Protein AF-A0A074XAC9-F1 (afdb_monomer)

Nearest PDB structures (foldseek):
  6ife-assembly1_B  TM=8.438E-01  e=1.999E-04  Bacillus pumilus
  2exh-assembly1_A  TM=8.357E-01  e=3.675E-04  Geobacillus stearothermophilus
  2exi-assembly1_A  TM=8.271E-01  e=8.914E-04  Geobacillus stearothermophilus
  5zqs-assembly1_A  TM=8.423E-01  e=1.831E-03  Bacillus pumilus
  1yif-assembly1_D  TM=8.376E-01  e=1.831E-03  Bacillus subtilis

pLDDT: mean 72.45, std 22.9, range [25.11, 94.94]

Structure (mmCIF, N/CA/C/O backbone):
data_AF-A0A074XAC9-F1
#
_entry.id   AF-A0A074XAC9-F1
#
loop_
_atom_site.group_PDB
_atom_site.id
_atom_site.type_symbol
_atom_site.label_atom_id
_atom_site.label_alt_id
_atom_site.label_comp_id
_atom_site.label_asym_id
_atom_site.label_entity_id
_atom_site.label_seq_id
_atom_site.pdbx_PDB_ins_code
_atom_site.Cartn_x
_atom_site.Cartn_y
_atom_site.Cartn_z
_atom_site.occupancy
_atom_site.B_iso_or_equiv
_atom_site.auth_seq_id
_atom_site.auth_comp_id
_atom_site.auth_asym_id
_atom_site.auth_atom_id
_atom_site.pdbx_PDB_model_num
ATOM 1 N N . MET A 1 1 ? 33.118 19.438 -10.343 1.00 30.42 1 MET A N 1
ATOM 2 C CA . MET A 1 1 ? 32.201 19.903 -9.282 1.00 30.42 1 MET A CA 1
ATOM 3 C C . MET A 1 1 ? 31.679 18.660 -8.583 1.00 30.42 1 MET A C 1
ATOM 5 O O . MET A 1 1 ? 30.862 17.954 -9.152 1.00 30.42 1 MET A O 1
ATOM 9 N N . ALA A 1 2 ? 32.279 18.299 -7.449 1.00 26.03 2 ALA A N 1
ATOM 10 C CA . ALA A 1 2 ? 31.908 17.102 -6.701 1.00 26.03 2 ALA A CA 1
ATOM 11 C C . ALA A 1 2 ? 30.718 17.444 -5.799 1.00 26.03 2 ALA A C 1
ATOM 13 O O . ALA A 1 2 ? 30.849 18.276 -4.903 1.00 26.03 2 ALA A O 1
ATOM 14 N N . LEU A 1 3 ? 29.560 16.840 -6.058 1.00 27.08 3 LEU A N 1
ATOM 15 C CA . LEU A 1 3 ? 28.428 16.912 -5.144 1.00 27.08 3 LEU A CA 1
ATOM 16 C C . LEU A 1 3 ? 28.642 15.874 -4.043 1.00 27.08 3 LEU A C 1
ATOM 18 O O . LEU A 1 3 ? 28.399 14.683 -4.212 1.00 27.08 3 LEU A O 1
ATOM 22 N N . SER A 1 4 ? 29.153 16.364 -2.918 1.00 34.38 4 SER A N 1
ATOM 23 C CA . SER A 1 4 ? 28.976 15.739 -1.616 1.00 34.38 4 SER A CA 1
ATOM 24 C C . SER A 1 4 ? 27.532 15.971 -1.180 1.00 34.38 4 SER A C 1
ATOM 26 O O . SER A 1 4 ? 27.169 17.100 -0.861 1.00 34.38 4 SER A O 1
ATOM 28 N N . THR A 1 5 ? 26.716 14.921 -1.153 1.00 29.55 5 THR A N 1
ATOM 29 C CA . THR A 1 5 ? 25.469 14.900 -0.379 1.00 29.55 5 THR A CA 1
ATOM 30 C C . THR A 1 5 ? 25.264 13.502 0.182 1.00 29.55 5 THR A C 1
ATOM 32 O O . THR A 1 5 ? 24.704 12.616 -0.459 1.00 29.55 5 THR A O 1
ATOM 35 N N . SER A 1 6 ? 25.735 13.312 1.412 1.00 35.69 6 SER A N 1
ATOM 36 C CA . SER A 1 6 ? 25.315 12.222 2.286 1.00 35.69 6 SER A CA 1
ATOM 37 C C . SER A 1 6 ? 23.864 12.451 2.730 1.00 35.69 6 SER A C 1
ATOM 39 O O . SER A 1 6 ? 23.594 12.773 3.884 1.00 35.69 6 SER A O 1
ATOM 41 N N . SER A 1 7 ? 22.918 12.267 1.816 1.00 37.12 7 SER A N 1
ATOM 42 C CA . SER A 1 7 ? 21.558 11.854 2.138 1.00 37.12 7 SER A CA 1
ATOM 43 C C . SER A 1 7 ? 21.363 10.517 1.436 1.00 37.12 7 SER A C 1
ATOM 45 O O . SER A 1 7 ? 21.347 10.430 0.211 1.00 37.12 7 SER A O 1
ATOM 47 N N . ARG A 1 8 ? 21.282 9.424 2.203 1.00 39.25 8 ARG A N 1
ATOM 48 C CA . ARG A 1 8 ? 20.754 8.179 1.638 1.00 39.25 8 ARG A CA 1
ATOM 49 C C . ARG A 1 8 ? 19.284 8.458 1.360 1.00 39.25 8 ARG A C 1
ATOM 51 O O . ARG A 1 8 ? 18.468 8.362 2.269 1.00 39.25 8 ARG A O 1
ATOM 58 N N . LEU A 1 9 ? 18.973 8.870 0.135 1.00 43.16 9 LEU A N 1
ATOM 59 C CA . LEU A 1 9 ? 17.613 8.837 -0.377 1.00 43.16 9 LEU A CA 1
ATOM 60 C C . LEU A 1 9 ? 17.170 7.379 -0.247 1.00 43.16 9 LEU A C 1
ATOM 62 O O . LEU A 1 9 ? 17.675 6.509 -0.956 1.00 43.16 9 LEU A O 1
ATOM 66 N N . ILE A 1 10 ? 16.321 7.082 0.738 1.00 52.16 10 ILE A N 1
ATOM 67 C CA . ILE A 1 10 ? 15.670 5.778 0.780 1.00 52.16 10 ILE A CA 1
ATOM 68 C C . ILE A 1 10 ? 14.783 5.750 -0.458 1.00 52.16 10 ILE A C 1
ATOM 70 O O . ILE A 1 10 ? 13.912 6.598 -0.624 1.00 52.16 10 ILE A O 1
ATOM 74 N N . GLN A 1 11 ? 15.054 4.810 -1.355 1.00 64.50 11 GLN A N 1
ATOM 75 C CA . GLN A 1 11 ? 14.213 4.573 -2.516 1.00 64.50 11 GLN A CA 1
ATOM 76 C C . GLN A 1 11 ? 12.890 3.984 -2.014 1.00 64.50 11 GLN A C 1
ATOM 78 O O . GLN A 1 11 ? 12.820 2.808 -1.661 1.00 64.50 11 GLN A O 1
ATOM 83 N N . THR A 1 12 ? 11.861 4.824 -1.907 1.00 74.12 12 THR A N 1
ATOM 84 C CA . THR A 1 12 ? 10.586 4.488 -1.248 1.00 74.12 12 THR A CA 1
ATOM 85 C C . THR A 1 12 ? 9.718 3.543 -2.072 1.00 74.12 12 THR A C 1
ATOM 87 O O . THR A 1 12 ? 8.957 2.774 -1.497 1.00 74.12 12 THR A O 1
ATOM 90 N N . LEU A 1 13 ? 9.878 3.545 -3.400 1.00 83.88 13 LEU A N 1
ATOM 91 C CA . LEU A 1 13 ? 9.163 2.652 -4.325 1.00 83.88 13 LEU A CA 1
ATOM 92 C C . LEU A 1 13 ? 9.828 1.269 -4.472 1.00 83.88 13 LEU A C 1
ATOM 94 O O . LEU A 1 13 ? 9.294 0.374 -5.121 1.00 83.88 13 LEU A O 1
ATOM 98 N N . GLY A 1 14 ? 11.000 1.066 -3.862 1.00 86.50 14 GLY A N 1
ATOM 99 C CA . GLY A 1 14 ? 11.796 -0.142 -4.062 1.00 86.50 14 GLY A CA 1
ATOM 100 C C . GLY A 1 14 ? 12.440 -0.205 -5.453 1.00 86.50 14 GLY A C 1
ATOM 101 O O . GLY A 1 14 ? 12.718 0.820 -6.069 1.00 86.50 14 GLY A O 1
ATOM 102 N N . ARG A 1 15 ? 12.743 -1.420 -5.929 1.00 90.56 15 ARG A N 1
ATOM 103 C CA . ARG A 1 15 ? 13.318 -1.634 -7.269 1.00 90.56 15 ARG A CA 1
ATOM 104 C C . ARG A 1 15 ? 12.206 -1.692 -8.309 1.00 90.56 15 ARG A C 1
ATOM 106 O O . ARG A 1 15 ? 11.311 -2.525 -8.195 1.00 90.56 15 ARG A O 1
ATOM 113 N N . GLU A 1 16 ? 12.331 -0.874 -9.342 1.00 89.88 16 GLU A N 1
ATOM 114 C CA . GLU A 1 16 ? 11.386 -0.798 -10.454 1.00 89.88 16 GLU A CA 1
ATOM 115 C C . GLU A 1 16 ? 11.907 -1.558 -11.681 1.00 89.88 16 GLU A C 1
ATOM 117 O O . GLU A 1 16 ? 13.079 -1.940 -11.754 1.00 89.88 16 GLU A O 1
ATOM 122 N N . THR A 1 17 ? 11.019 -1.809 -12.643 1.00 90.94 17 THR A N 1
ATOM 123 C CA . THR A 1 17 ? 11.366 -2.497 -13.892 1.00 90.94 17 THR A CA 1
ATOM 124 C C . THR A 1 17 ? 11.580 -1.475 -14.999 1.00 90.94 17 THR A C 1
ATOM 126 O O . THR A 1 17 ? 10.696 -0.672 -15.277 1.00 90.94 17 THR A O 1
ATOM 129 N N . PHE A 1 18 ? 12.734 -1.550 -15.658 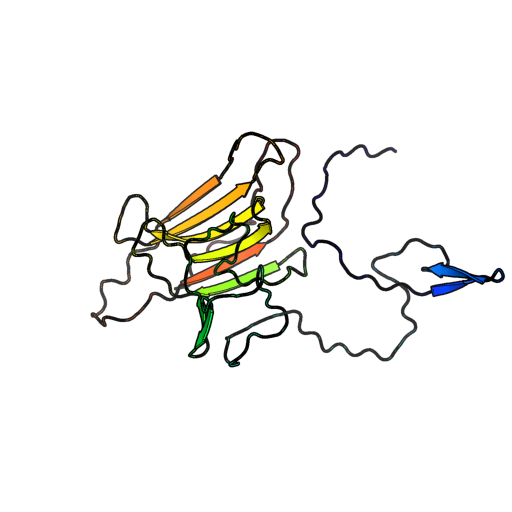1.00 90.38 18 PHE A N 1
ATOM 130 C CA . PHE A 1 18 ? 13.075 -0.737 -16.824 1.00 90.38 18 PHE A CA 1
ATOM 131 C C . PHE A 1 18 ? 13.309 -1.653 -18.024 1.00 90.38 18 PHE A C 1
ATOM 133 O O . PHE A 1 18 ? 13.814 -2.767 -17.871 1.00 90.38 18 PHE A O 1
ATOM 140 N N . LEU A 1 19 ? 12.965 -1.176 -19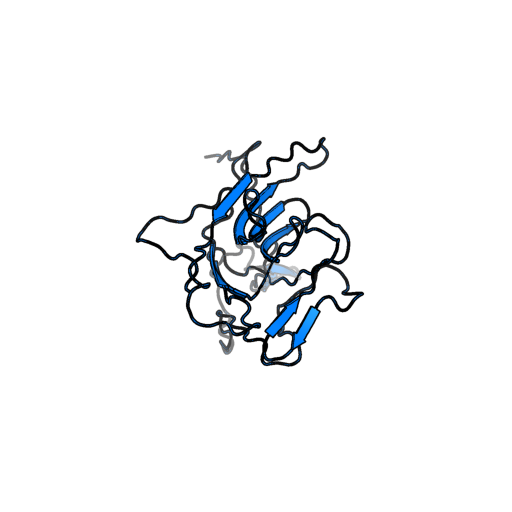.217 1.00 90.00 19 LEU A N 1
ATOM 141 C CA . LEU A 1 19 ? 13.189 -1.884 -20.474 1.00 90.00 19 LEU A CA 1
ATOM 142 C C . LEU A 1 19 ? 14.191 -1.100 -21.313 1.00 90.00 19 LEU A C 1
ATOM 144 O O . LEU A 1 19 ? 13.986 0.087 -21.507 1.00 90.00 19 LEU A O 1
ATOM 148 N N . SER A 1 20 ? 15.238 -1.744 -21.828 1.00 91.56 20 SER A N 1
ATOM 149 C CA . SER A 1 20 ? 16.263 -1.092 -22.653 1.00 91.56 20 SER A CA 1
ATOM 150 C C . SER A 1 20 ? 16.549 -1.916 -23.913 1.00 91.56 20 SER A C 1
ATOM 152 O O . SER A 1 20 ? 16.589 -3.148 -23.817 1.00 91.56 20 SER A O 1
ATOM 154 N N . PRO A 1 21 ? 16.741 -1.278 -25.086 1.00 90.81 21 PRO A N 1
ATOM 155 C CA . PRO A 1 21 ? 17.094 -1.989 -26.306 1.00 90.81 21 PRO A CA 1
ATOM 156 C C . PRO A 1 21 ? 18.491 -2.598 -26.205 1.00 90.81 21 PRO A C 1
ATOM 158 O O . PRO A 1 21 ? 19.339 -2.162 -25.421 1.00 90.81 21 PRO A O 1
ATOM 161 N N . PHE A 1 22 ? 18.732 -3.606 -27.036 1.00 91.38 22 PHE A N 1
ATOM 162 C CA . PHE A 1 22 ? 19.935 -4.411 -26.956 1.00 91.38 22 PHE A CA 1
ATOM 163 C C . PHE A 1 22 ? 20.549 -4.677 -28.327 1.00 91.38 22 PHE A C 1
ATOM 165 O O . PHE A 1 22 ? 19.836 -5.050 -29.258 1.00 91.38 22 PHE A O 1
ATOM 172 N N . THR A 1 23 ? 21.868 -4.524 -28.443 1.00 92.06 23 THR A N 1
ATOM 173 C CA . THR A 1 23 ? 22.628 -4.821 -29.664 1.00 92.06 23 THR A CA 1
ATOM 174 C C . THR A 1 23 ? 23.772 -5.788 -29.376 1.00 92.06 23 THR A C 1
ATOM 176 O O . THR A 1 23 ? 24.253 -5.893 -28.252 1.00 92.06 23 THR A O 1
ATOM 179 N N . TRP A 1 24 ? 24.197 -6.533 -30.395 1.00 94.50 24 TRP A N 1
ATOM 180 C CA . TRP A 1 24 ? 25.365 -7.410 -30.315 1.00 94.50 24 TRP A CA 1
ATOM 181 C C . TRP A 1 24 ? 26.527 -6.754 -31.049 1.00 94.50 24 TRP A C 1
ATOM 183 O O . TRP A 1 24 ? 26.375 -6.327 -32.195 1.00 94.50 24 TRP A O 1
ATOM 193 N N . SER A 1 25 ? 27.676 -6.657 -30.392 1.00 91.06 25 SER A N 1
ATOM 194 C CA . SER A 1 25 ? 28.899 -6.169 -31.016 1.00 91.06 25 SER A CA 1
ATOM 195 C C . SER A 1 25 ? 29.496 -7.212 -31.969 1.00 91.06 25 SER A C 1
ATOM 197 O O . SER A 1 25 ? 29.133 -8.390 -31.954 1.00 91.06 25 SER A O 1
ATOM 199 N N . VAL A 1 26 ? 30.440 -6.779 -32.809 1.00 93.44 26 VAL A N 1
ATOM 200 C CA . VAL A 1 26 ? 31.119 -7.653 -33.785 1.00 93.44 26 VAL A CA 1
ATOM 201 C C . VAL A 1 26 ? 31.904 -8.779 -33.100 1.00 93.44 26 VAL A C 1
ATOM 203 O O . VAL A 1 26 ? 31.994 -9.881 -33.630 1.00 93.44 26 VAL A O 1
ATOM 206 N N . ASP A 1 27 ? 32.441 -8.519 -31.911 1.00 94.94 27 ASP A N 1
ATOM 207 C CA . ASP A 1 27 ? 33.130 -9.484 -31.050 1.00 94.94 27 ASP A CA 1
ATOM 208 C C . ASP A 1 27 ? 32.173 -10.329 -30.184 1.00 94.94 27 ASP A C 1
ATOM 210 O O . ASP A 1 27 ? 32.622 -11.103 -29.342 1.00 94.94 27 ASP A O 1
ATOM 214 N N . GLY A 1 28 ? 30.860 -10.233 -30.423 1.00 94.81 28 GLY A N 1
ATOM 215 C CA . GLY A 1 28 ? 29.845 -11.089 -29.809 1.00 94.81 28 GLY A CA 1
ATOM 216 C C . GLY A 1 28 ? 29.451 -10.685 -28.391 1.00 94.81 28 GLY A C 1
ATOM 217 O O . GLY A 1 28 ? 28.812 -11.477 -27.698 1.00 94.81 28 GLY A O 1
ATOM 218 N N . TRP A 1 29 ? 29.804 -9.475 -27.951 1.00 94.81 29 TRP A N 1
ATOM 219 C CA . TRP A 1 29 ? 29.411 -8.972 -26.642 1.00 94.81 29 TRP A CA 1
ATOM 220 C C . TRP A 1 29 ? 28.076 -8.241 -26.684 1.00 94.81 29 TRP A C 1
ATOM 222 O O . TRP A 1 29 ? 27.742 -7.552 -27.653 1.00 94.81 29 TRP A O 1
ATOM 232 N N . PRO A 1 30 ? 27.289 -8.382 -25.617 1.00 94.25 30 PRO A N 1
ATOM 233 C CA . PRO A 1 30 ? 25.934 -7.914 -25.614 1.00 94.25 30 PRO A CA 1
ATOM 234 C C . PRO A 1 30 ? 25.970 -6.460 -25.037 1.00 94.25 30 PRO A C 1
ATOM 236 O O . PRO A 1 30 ? 26.491 -6.226 -23.945 1.00 94.25 30 PRO A O 1
ATOM 239 N N . LEU A 1 31 ? 25.433 -5.466 -25.760 1.00 93.12 31 LEU A N 1
ATOM 240 C CA . LEU A 1 31 ? 25.440 -4.037 -25.400 1.00 93.12 31 LEU A CA 1
ATOM 241 C C . LEU A 1 31 ? 24.017 -3.489 -25.179 1.00 93.12 31 LEU A C 1
ATOM 243 O O . LEU A 1 31 ? 23.231 -3.346 -26.117 1.00 93.12 31 LEU A O 1
ATOM 247 N N . ALA A 1 32 ? 23.700 -3.108 -23.939 1.00 92.56 32 ALA A N 1
ATOM 248 C CA . ALA A 1 32 ? 22.458 -2.399 -23.620 1.00 92.56 32 ALA A CA 1
ATOM 249 C C . ALA A 1 32 ? 22.540 -0.935 -24.069 1.00 92.56 32 ALA A C 1
ATOM 251 O O . ALA A 1 32 ? 23.572 -0.292 -23.876 1.00 92.56 32 ALA A O 1
ATOM 252 N N . ASN A 1 33 ? 21.463 -0.416 -24.662 1.00 91.88 33 ASN A N 1
ATOM 253 C CA . ASN A 1 33 ? 21.369 0.947 -25.192 1.00 91.88 33 ASN A CA 1
ATOM 254 C C . ASN A 1 33 ? 22.597 1.384 -26.018 1.00 91.88 33 ASN A C 1
ATOM 256 O O . ASN A 1 33 ? 23.084 2.505 -25.877 1.00 91.88 33 ASN A O 1
ATOM 260 N N . GLU A 1 34 ? 23.162 0.479 -26.826 1.00 90.44 34 GLU A N 1
ATOM 261 C CA . GLU A 1 34 ? 24.379 0.737 -27.618 1.00 90.44 34 GLU A CA 1
ATOM 262 C C . GLU A 1 34 ? 25.596 1.188 -26.777 1.00 90.44 34 GLU A C 1
ATOM 264 O O . GLU A 1 34 ? 26.467 1.910 -27.259 1.00 90.44 34 GLU A O 1
ATOM 269 N N . GLY A 1 35 ? 25.651 0.811 -25.496 1.00 89.69 35 GLY A N 1
ATOM 270 C CA . GLY A 1 35 ? 26.689 1.243 -24.555 1.00 89.69 35 GLY A CA 1
ATOM 271 C C . GLY A 1 35 ? 26.472 2.637 -23.952 1.00 89.69 35 GLY A C 1
ATOM 272 O O . GLY A 1 35 ? 27.334 3.121 -23.217 1.00 89.69 35 GLY A O 1
ATOM 273 N N . LYS A 1 36 ? 25.341 3.296 -24.234 1.00 90.69 36 LYS A N 1
ATOM 274 C CA . LYS A 1 36 ? 24.948 4.580 -23.630 1.00 90.69 36 LYS A CA 1
ATOM 275 C C . LYS A 1 36 ? 24.228 4.360 -22.296 1.00 90.69 36 LYS A C 1
ATOM 277 O O . LYS A 1 36 ? 23.789 3.261 -21.965 1.00 90.69 36 LYS A O 1
ATOM 282 N N . LEU A 1 37 ? 24.075 5.437 -21.526 1.00 93.00 37 LEU A N 1
ATOM 283 C CA . LEU A 1 37 ? 23.312 5.413 -20.275 1.00 93.00 37 LEU A CA 1
ATOM 284 C C . LEU A 1 37 ? 21.835 5.100 -20.533 1.00 93.00 37 LEU A C 1
ATOM 286 O O . LEU A 1 37 ? 21.258 5.599 -21.494 1.00 93.00 37 LEU A O 1
ATOM 290 N N . ILE A 1 38 ? 21.221 4.309 -19.654 1.00 92.25 38 ILE A N 1
ATOM 291 C CA . ILE A 1 38 ? 19.772 4.077 -19.653 1.00 92.25 38 ILE A CA 1
ATOM 292 C C . ILE A 1 38 ? 19.082 5.344 -19.137 1.00 92.25 38 ILE A C 1
ATOM 294 O O . ILE A 1 38 ? 19.436 5.863 -18.077 1.00 92.25 38 ILE A O 1
ATOM 298 N N . THR A 1 39 ? 18.108 5.838 -19.894 1.00 92.50 39 THR A N 1
ATOM 299 C CA . THR A 1 39 ? 17.347 7.064 -19.614 1.00 92.50 39 THR A CA 1
ATOM 300 C C . THR A 1 39 ? 15.862 6.748 -19.435 1.00 92.50 39 THR A C 1
ATOM 302 O O . THR A 1 39 ? 15.418 5.661 -19.790 1.00 92.50 39 THR A O 1
ATOM 305 N N . LEU A 1 40 ? 15.086 7.677 -18.864 1.00 88.94 40 LEU A N 1
ATOM 306 C CA . LEU A 1 40 ? 13.630 7.502 -18.724 1.00 88.94 40 LEU A CA 1
ATOM 307 C C . LEU A 1 40 ? 12.929 7.463 -20.087 1.00 88.94 40 LEU A C 1
ATOM 309 O O . LEU A 1 40 ? 12.037 6.650 -20.298 1.00 88.94 40 LEU A O 1
ATOM 313 N N . ASP A 1 41 ? 13.394 8.297 -21.014 1.00 89.44 41 ASP A N 1
ATOM 314 C CA . ASP A 1 41 ? 12.961 8.294 -22.405 1.00 89.44 41 ASP A CA 1
ATOM 315 C C . ASP A 1 41 ? 13.989 7.537 -23.245 1.00 89.44 41 ASP A C 1
ATOM 317 O O . ASP A 1 41 ? 15.168 7.903 -23.276 1.00 89.44 41 ASP A O 1
ATOM 321 N N . MET A 1 42 ? 13.559 6.476 -23.922 1.00 88.56 42 MET A N 1
ATOM 322 C CA . MET A 1 42 ? 14.395 5.676 -24.819 1.00 88.56 42 MET A CA 1
ATOM 323 C C . MET A 1 42 ? 13.678 5.432 -26.143 1.00 88.56 42 MET A C 1
ATOM 325 O O . MET A 1 42 ? 12.457 5.527 -26.238 1.00 88.56 42 MET A O 1
ATOM 329 N N . TRP A 1 43 ? 14.462 5.128 -27.175 1.00 84.88 43 TRP A N 1
ATOM 330 C CA . TRP A 1 43 ? 13.934 4.793 -28.491 1.00 84.88 43 TRP A CA 1
ATOM 331 C C . TRP A 1 43 ? 13.121 3.490 -28.441 1.00 84.88 43 TRP A C 1
ATOM 333 O O . TRP A 1 43 ? 13.603 2.471 -27.943 1.00 84.88 43 TRP A O 1
ATOM 343 N N . ASP A 1 44 ? 11.899 3.539 -28.972 1.00 82.00 44 ASP A N 1
ATOM 344 C CA . ASP A 1 44 ? 10.998 2.398 -29.139 1.00 82.00 44 ASP A CA 1
ATOM 345 C C . ASP A 1 44 ? 11.129 1.858 -30.578 1.00 82.00 44 ASP A C 1
ATOM 347 O O . ASP A 1 44 ? 11.038 2.651 -31.523 1.00 82.00 44 ASP A O 1
ATOM 351 N N . PRO A 1 45 ? 11.299 0.535 -30.785 1.00 80.88 45 PRO A N 1
ATOM 352 C CA . PRO A 1 45 ? 11.274 -0.094 -32.108 1.00 80.88 45 PRO A CA 1
ATOM 353 C C . PRO A 1 45 ? 9.937 0.010 -32.873 1.00 80.88 45 PRO A C 1
ATOM 355 O O . PRO A 1 45 ? 9.793 -0.632 -33.915 1.00 80.88 45 PRO A O 1
ATOM 358 N N . ASN A 1 46 ? 8.983 0.825 -32.409 1.00 82.94 46 ASN A N 1
ATOM 359 C CA . ASN A 1 46 ? 7.678 1.071 -33.026 1.00 82.94 46 ASN A CA 1
ATOM 360 C C . ASN A 1 46 ? 6.850 -0.217 -33.130 1.00 82.94 46 ASN A C 1
ATOM 362 O O . ASN A 1 46 ? 6.241 -0.522 -34.161 1.00 82.94 46 ASN A O 1
ATOM 366 N N . LEU A 1 47 ? 6.866 -1.003 -32.051 1.00 84.44 47 LEU A N 1
ATOM 367 C CA . LEU A 1 47 ? 5.998 -2.167 -31.915 1.00 84.44 47 LEU A CA 1
ATOM 368 C C . LEU A 1 47 ? 4.537 -1.709 -31.773 1.00 84.44 47 LEU A C 1
ATOM 370 O O . LEU A 1 47 ? 4.287 -0.625 -31.243 1.00 84.44 47 LEU A O 1
ATOM 374 N N . PRO A 1 48 ? 3.551 -2.514 -32.215 1.00 85.81 48 PRO A N 1
ATOM 375 C CA . PRO A 1 48 ? 2.145 -2.185 -32.015 1.00 85.81 48 PRO A CA 1
ATOM 376 C C . PRO A 1 48 ? 1.864 -1.908 -30.536 1.00 85.81 48 PRO A C 1
ATOM 378 O O . PRO A 1 48 ? 2.034 -2.787 -29.688 1.00 85.81 48 PRO A O 1
ATOM 381 N N . SER A 1 49 ? 1.452 -0.681 -30.221 1.00 80.44 49 SER A N 1
ATOM 382 C CA . SER A 1 49 ? 1.160 -0.289 -28.849 1.00 80.44 49 SER A CA 1
ATOM 383 C C . SER A 1 49 ? -0.247 -0.739 -28.458 1.00 80.44 49 SER A C 1
ATOM 385 O O . SER A 1 49 ? -1.217 -0.561 -29.194 1.00 80.44 49 SER A O 1
ATOM 387 N N . GLN A 1 50 ? -0.369 -1.323 -27.269 1.00 78.00 50 GLN A N 1
ATOM 388 C CA . GLN A 1 50 ? -1.654 -1.574 -26.629 1.00 78.00 50 GLN A CA 1
ATOM 389 C C . GLN A 1 50 ? -1.618 -0.946 -25.238 1.00 78.00 50 GLN A C 1
ATOM 391 O O . GLN A 1 50 ? -0.983 -1.462 -24.322 1.00 78.00 50 GLN A O 1
ATOM 396 N N . SER A 1 51 ? -2.291 0.191 -25.073 1.00 68.50 51 SER A N 1
ATOM 397 C CA . SER A 1 51 ? -2.359 0.906 -23.798 1.00 68.50 51 SER A CA 1
ATOM 398 C C . SER A 1 51 ? -3.707 0.663 -23.117 1.00 68.50 51 SER A C 1
ATOM 400 O O . SER A 1 51 ? -4.587 1.519 -23.150 1.00 68.50 51 SER A O 1
ATOM 402 N N . ASN A 1 52 ? -3.884 -0.500 -22.488 1.00 60.72 52 ASN A N 1
ATOM 403 C CA . ASN A 1 52 ? -5.114 -0.810 -21.739 1.00 60.72 52 ASN A CA 1
ATOM 404 C C . ASN A 1 52 ? -4.953 -0.662 -20.216 1.00 60.72 52 ASN A C 1
ATOM 406 O O . ASN A 1 52 ? -5.754 -1.195 -19.453 1.00 60.72 52 ASN A O 1
ATOM 410 N N . VAL A 1 53 ? -3.919 0.040 -19.749 1.00 66.62 53 VAL A N 1
ATOM 411 C CA . VAL A 1 53 ? -3.648 0.156 -18.312 1.00 66.62 53 VAL A CA 1
ATOM 412 C C . VAL A 1 53 ? -4.365 1.382 -17.749 1.00 66.62 53 VAL A C 1
ATOM 414 O O . VAL A 1 53 ? -3.906 2.512 -17.915 1.00 66.62 53 VAL A O 1
ATOM 417 N N . SER A 1 54 ? -5.488 1.162 -17.059 1.00 66.56 54 SER A N 1
ATOM 418 C CA . SER A 1 54 ? -6.002 2.161 -16.117 1.00 66.56 54 SER A CA 1
ATOM 419 C C . SER A 1 54 ? -4.987 2.326 -14.988 1.00 66.56 54 SER A C 1
ATOM 421 O O . SER A 1 54 ? -4.592 1.345 -14.362 1.00 66.56 54 SER A O 1
ATOM 423 N N . LYS A 1 55 ? -4.568 3.567 -14.725 1.00 69.69 55 LYS A N 1
ATOM 424 C CA . LYS A 1 55 ? -3.704 3.906 -13.580 1.00 69.69 55 LYS A CA 1
ATOM 425 C C . LYS A 1 55 ? -4.489 4.069 -12.278 1.00 69.69 55 LYS A C 1
ATOM 427 O O . LYS A 1 55 ? -3.897 4.111 -11.208 1.00 69.69 55 LYS A O 1
ATOM 432 N N . VAL A 1 56 ? -5.814 4.177 -12.366 1.00 74.25 56 VAL A N 1
ATOM 433 C CA . VAL A 1 56 ? -6.687 4.340 -11.205 1.00 74.25 56 VAL A CA 1
ATOM 434 C C . VAL A 1 56 ? -7.197 2.966 -10.800 1.00 74.25 56 VAL A C 1
ATOM 436 O O . VAL A 1 56 ? -7.862 2.296 -11.596 1.00 74.25 56 VAL A O 1
ATOM 439 N N . LEU A 1 57 ? -6.890 2.560 -9.568 1.00 79.88 57 LEU A N 1
ATOM 440 C CA . LEU A 1 57 ? -7.541 1.427 -8.926 1.00 79.88 57 LEU A CA 1
ATOM 441 C C . LEU A 1 57 ? -8.696 1.946 -8.070 1.00 79.88 57 LEU A C 1
ATOM 443 O O . LEU A 1 57 ? -8.480 2.675 -7.104 1.00 79.88 57 LEU A O 1
ATOM 447 N N . VAL A 1 58 ? -9.902 1.505 -8.404 1.00 86.62 58 VAL A N 1
ATOM 448 C CA . VAL A 1 58 ? -11.057 1.538 -7.509 1.00 86.62 58 VAL A CA 1
ATOM 449 C C . VAL A 1 58 ? -11.475 0.089 -7.315 1.00 86.62 58 VAL A C 1
ATOM 451 O O . VAL A 1 58 ? -11.784 -0.588 -8.293 1.00 86.62 58 VAL A O 1
ATOM 454 N N . ASP A 1 59 ? -11.431 -0.387 -6.074 1.00 89.81 59 ASP A N 1
ATOM 455 C CA . ASP A 1 59 ? -11.913 -1.717 -5.710 1.00 89.81 59 ASP A CA 1
ATOM 456 C C . ASP A 1 59 ? -13.066 -1.544 -4.723 1.00 89.81 59 ASP A C 1
ATOM 458 O O . ASP A 1 59 ? -12.873 -1.075 -3.602 1.00 89.81 59 ASP A O 1
ATOM 462 N N . ASP A 1 60 ? -14.270 -1.858 -5.189 1.00 91.31 60 ASP A N 1
ATOM 463 C CA . ASP A 1 60 ? -15.494 -1.877 -4.390 1.00 91.31 60 ASP A CA 1
ATOM 464 C C . ASP A 1 60 ? -15.711 -3.235 -3.711 1.00 91.31 60 ASP A C 1
ATOM 466 O O . ASP A 1 60 ? -16.713 -3.432 -3.035 1.00 91.31 60 ASP A O 1
ATOM 470 N N . PHE A 1 61 ? -14.779 -4.179 -3.894 1.00 92.75 61 PHE A N 1
ATOM 471 C CA . PHE A 1 61 ? -14.856 -5.539 -3.377 1.00 92.75 61 PHE A CA 1
ATOM 472 C C . PHE A 1 61 ? -16.120 -6.304 -3.812 1.00 92.75 61 PHE A C 1
ATOM 474 O O . PHE A 1 61 ? -16.530 -7.240 -3.130 1.00 92.75 61 PHE A O 1
ATOM 481 N N . SER A 1 62 ? -16.706 -5.962 -4.967 1.00 92.38 62 SER A N 1
ATOM 482 C CA . SER A 1 62 ? -17.858 -6.673 -5.556 1.00 92.38 62 SER A CA 1
ATOM 483 C C . SER A 1 62 ? -17.527 -8.086 -6.061 1.00 92.38 62 SER A C 1
ATOM 485 O O . SER A 1 62 ? -18.401 -8.936 -6.249 1.00 92.38 62 SER A O 1
ATOM 487 N N . SER A 1 63 ? -16.243 -8.370 -6.286 1.00 91.06 63 SER A N 1
ATOM 488 C CA . SER A 1 63 ? -15.748 -9.701 -6.638 1.00 91.06 63 SER A CA 1
ATOM 489 C C . SER A 1 63 ? -15.594 -10.576 -5.386 1.00 91.06 63 SER A C 1
ATOM 491 O O . SER A 1 63 ? -15.011 -10.124 -4.404 1.00 91.06 63 SER A O 1
ATOM 493 N N . PRO A 1 64 ? -15.978 -11.871 -5.417 1.00 86.69 64 PRO A N 1
ATOM 494 C CA . PRO A 1 64 ? -15.811 -12.778 -4.275 1.00 86.69 64 PRO A CA 1
ATOM 495 C C . PRO A 1 64 ? -14.338 -13.074 -3.931 1.00 86.69 64 PRO A C 1
ATOM 497 O O . PRO A 1 64 ? -14.047 -13.672 -2.894 1.00 86.69 64 PRO A O 1
ATOM 500 N N . SER A 1 65 ? -13.403 -12.682 -4.797 1.00 89.81 65 SER A N 1
ATOM 501 C CA . SER A 1 65 ? -11.957 -12.780 -4.591 1.00 89.81 65 SER A CA 1
ATOM 502 C C . SER A 1 65 ? -11.285 -11.416 -4.712 1.00 89.81 65 SER A C 1
ATOM 504 O O . SER A 1 65 ? -11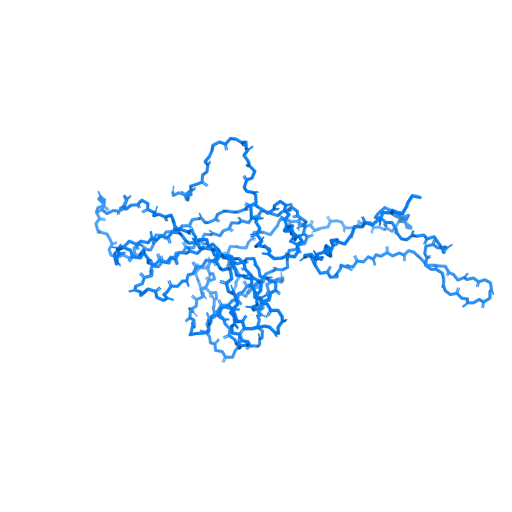.682 -10.613 -5.559 1.00 89.81 65 SER A O 1
ATOM 506 N N . LEU A 1 66 ? -10.221 -11.194 -3.932 1.00 89.62 66 LEU A N 1
ATOM 507 C CA . LEU A 1 66 ? -9.388 -9.995 -4.050 1.00 89.62 66 LEU A CA 1
ATOM 508 C C . LEU A 1 66 ? -8.820 -9.865 -5.463 1.00 89.62 66 LEU A C 1
ATOM 510 O O . LEU A 1 66 ? -8.314 -10.835 -6.033 1.00 89.62 66 LEU A O 1
ATOM 514 N N . GLN A 1 67 ? -8.889 -8.652 -6.006 1.00 89.38 67 GLN A N 1
ATOM 515 C CA . GLN A 1 67 ? -8.309 -8.343 -7.304 1.00 89.38 67 GLN A CA 1
ATOM 516 C C . GLN A 1 67 ? -6.779 -8.479 -7.281 1.00 89.38 67 GLN A C 1
ATOM 518 O O . GLN A 1 67 ? -6.126 -8.363 -6.238 1.00 89.38 67 GLN A O 1
ATOM 523 N N . LEU A 1 68 ? -6.189 -8.695 -8.458 1.00 88.00 68 LEU A N 1
ATOM 524 C CA . LEU A 1 68 ? -4.736 -8.721 -8.606 1.00 88.00 68 LEU A CA 1
ATOM 525 C C . LEU A 1 68 ? -4.119 -7.384 -8.165 1.00 88.00 68 LEU A C 1
ATOM 527 O O . LEU A 1 68 ? -4.569 -6.307 -8.554 1.00 88.00 68 LEU A O 1
ATOM 531 N N . GLY A 1 69 ? -3.045 -7.471 -7.381 1.00 88.38 69 GLY A N 1
ATOM 532 C CA . GLY A 1 69 ? -2.312 -6.321 -6.847 1.00 88.38 69 GLY A CA 1
ATOM 533 C C . GLY A 1 69 ? -2.450 -6.143 -5.337 1.00 88.38 69 GLY A C 1
ATOM 534 O O . GLY A 1 69 ? -1.590 -5.496 -4.744 1.00 88.38 69 GLY A O 1
ATOM 535 N N . TRP A 1 70 ? -3.465 -6.746 -4.711 1.00 91.94 70 TRP A N 1
ATOM 536 C CA . TRP A 1 70 ? -3.505 -6.889 -3.258 1.00 91.94 70 TRP A CA 1
ATOM 537 C C . TRP A 1 70 ? -2.535 -7.978 -2.794 1.00 91.94 70 TRP A C 1
ATOM 539 O O . TRP A 1 70 ? -2.468 -9.065 -3.368 1.00 91.94 70 TRP A O 1
ATOM 549 N N . GLU A 1 71 ? -1.788 -7.685 -1.738 1.00 91.56 71 GLU A N 1
ATOM 550 C CA . GLU A 1 71 ? -0.750 -8.538 -1.174 1.00 91.56 71 GLU A CA 1
ATOM 551 C C . GLU A 1 71 ? -0.961 -8.698 0.337 1.00 91.56 71 GLU A C 1
ATOM 553 O O . GLU A 1 71 ? -1.370 -7.771 1.041 1.00 91.56 71 GLU A O 1
ATOM 558 N N . PHE A 1 72 ? -0.644 -9.887 0.846 1.00 90.44 72 PHE A N 1
ATOM 559 C CA . PHE A 1 72 ? -0.597 -10.161 2.278 1.00 90.44 72 PHE A CA 1
ATOM 560 C C . PHE A 1 72 ? 0.846 -10.224 2.756 1.00 90.44 72 PHE A C 1
ATOM 562 O O . PHE A 1 72 ? 1.739 -10.691 2.044 1.00 90.44 72 PHE A O 1
ATOM 569 N N . ARG A 1 73 ? 1.068 -9.821 4.007 1.00 86.19 73 ARG A N 1
ATOM 570 C CA . ARG A 1 73 ? 2.325 -10.107 4.693 1.00 86.19 73 ARG A CA 1
ATOM 571 C C . ARG A 1 73 ? 2.264 -11.514 5.286 1.00 86.19 73 ARG A C 1
ATOM 573 O O . ARG A 1 73 ? 1.448 -11.778 6.165 1.00 86.19 73 ARG A O 1
ATOM 580 N N . ALA A 1 74 ? 3.171 -12.374 4.823 1.00 82.56 74 ALA A N 1
ATOM 581 C CA . ALA A 1 74 ? 3.220 -13.804 5.136 1.00 82.56 74 ALA A CA 1
ATOM 582 C C . ALA A 1 74 ? 1.978 -14.589 4.660 1.00 82.56 74 ALA A C 1
ATOM 584 O O . ALA A 1 74 ? 1.048 -14.043 4.066 1.00 82.56 74 ALA A O 1
ATOM 585 N N . THR A 1 75 ? 1.989 -15.906 4.869 1.00 81.06 75 THR A N 1
ATOM 586 C CA . THR A 1 75 ? 0.886 -16.783 4.460 1.00 81.06 75 THR A CA 1
ATOM 587 C C . THR A 1 75 ? -0.299 -16.611 5.414 1.00 81.06 75 THR A C 1
ATOM 589 O O . THR A 1 75 ? -0.139 -16.873 6.609 1.00 81.06 75 THR A O 1
ATOM 592 N N . PRO A 1 76 ? -1.500 -16.234 4.939 1.00 72.44 76 PRO A N 1
ATOM 593 C CA . PRO A 1 76 ? -2.674 -16.117 5.797 1.00 72.44 76 PRO A CA 1
ATOM 594 C C . PRO A 1 76 ? -3.074 -17.501 6.334 1.00 72.44 76 PRO A C 1
ATOM 596 O O . PRO A 1 76 ? -3.688 -18.304 5.640 1.00 72.44 76 PRO A O 1
ATOM 599 N N . SER A 1 77 ? -2.703 -17.799 7.580 1.00 68.50 77 SER A N 1
ATOM 600 C CA . SER A 1 77 ? -2.936 -19.103 8.224 1.00 68.50 77 SER A CA 1
ATOM 601 C C . SER A 1 77 ? -4.272 -19.195 8.975 1.00 68.50 77 SER A C 1
ATOM 603 O O . SER A 1 77 ? -4.665 -20.272 9.420 1.00 68.50 77 SER A O 1
ATOM 605 N N . ARG A 1 78 ? -4.982 -18.069 9.137 1.00 65.06 78 ARG A N 1
ATOM 606 C CA . ARG A 1 78 ? -6.268 -17.950 9.846 1.00 65.06 78 ARG A CA 1
ATOM 607 C C . ARG A 1 78 ? -7.220 -17.052 9.048 1.00 65.06 78 ARG A C 1
ATOM 609 O O . ARG A 1 78 ? -6.734 -16.154 8.365 1.00 65.06 78 ARG A O 1
ATOM 616 N N . PRO A 1 79 ? -8.552 -17.213 9.162 1.00 78.81 79 PRO A N 1
ATOM 617 C CA . PRO A 1 79 ? -9.510 -16.356 8.467 1.00 78.81 79 PRO A CA 1
ATOM 618 C C . PRO A 1 79 ? -9.646 -15.009 9.194 1.00 78.81 79 PRO A C 1
ATOM 620 O O . PRO A 1 79 ? -10.627 -14.744 9.887 1.00 78.81 79 PRO A O 1
ATOM 623 N N . TRP A 1 80 ? -8.612 -14.174 9.106 1.00 87.44 80 TRP A N 1
ATOM 624 C CA . TRP A 1 80 ? -8.645 -12.780 9.558 1.00 87.44 80 TRP A CA 1
ATOM 625 C C . TRP A 1 80 ? -9.112 -11.829 8.453 1.00 87.44 80 TRP A C 1
ATOM 627 O O . TRP A 1 80 ? -9.321 -10.653 8.728 1.00 87.44 80 TRP A O 1
ATOM 637 N N . TRP A 1 81 ? -9.317 -12.323 7.231 1.00 91.06 81 TRP A N 1
ATOM 638 C CA . TRP A 1 81 ? -9.919 -11.565 6.142 1.00 91.06 81 TRP A CA 1
ATOM 639 C C . TRP A 1 81 ? -10.959 -12.400 5.395 1.00 91.06 81 TRP A C 1
ATOM 641 O O . TRP A 1 81 ? -10.879 -13.631 5.368 1.00 91.06 81 TRP A O 1
ATOM 651 N N . ARG A 1 82 ? -11.933 -11.717 4.794 1.00 91.44 82 ARG A N 1
ATOM 652 C CA . ARG A 1 82 ? -12.854 -12.255 3.785 1.00 91.44 82 ARG A CA 1
ATOM 653 C C . ARG A 1 82 ? -13.485 -11.110 2.998 1.00 91.44 82 ARG A C 1
ATOM 655 O O . ARG A 1 82 ? -13.481 -9.979 3.474 1.00 91.44 82 ARG A O 1
ATOM 662 N N . ILE A 1 83 ? -14.060 -11.420 1.843 1.00 91.88 83 ILE A N 1
ATOM 663 C CA . ILE A 1 83 ? -14.961 -10.508 1.137 1.00 91.88 83 ILE A CA 1
ATOM 664 C C . ILE A 1 83 ? -16.395 -10.947 1.421 1.00 91.88 83 ILE A C 1
ATOM 666 O O . ILE A 1 83 ? -16.713 -12.133 1.330 1.00 91.88 83 ILE A O 1
ATOM 670 N N . GLU A 1 84 ? -17.237 -10.005 1.828 1.00 90.06 84 GLU A N 1
ATOM 671 C CA . GLU A 1 84 ? -18.637 -10.244 2.169 1.00 90.06 84 GLU A CA 1
ATOM 672 C C . GLU A 1 84 ? -19.434 -8.954 1.958 1.00 90.06 84 GLU A C 1
ATOM 674 O O . GLU A 1 84 ? -19.031 -7.911 2.464 1.00 90.06 84 GLU A O 1
ATOM 679 N N . ASN A 1 85 ? -20.565 -9.034 1.247 1.00 90.44 85 ASN A N 1
ATOM 680 C CA . ASN A 1 85 ? -21.454 -7.897 0.963 1.00 90.44 85 ASN A CA 1
ATOM 681 C C . ASN A 1 85 ? -20.723 -6.686 0.351 1.00 90.44 85 ASN A C 1
ATOM 683 O O . ASN A 1 85 ? -20.828 -5.581 0.879 1.00 90.44 85 ASN A O 1
ATOM 687 N N . ASP A 1 86 ? -19.963 -6.911 -0.724 1.00 91.94 86 ASP A N 1
ATOM 688 C CA . ASP A 1 86 ? -19.214 -5.865 -1.435 1.00 91.94 86 ASP A CA 1
ATOM 689 C C . ASP A 1 86 ? -18.293 -5.065 -0.493 1.00 91.94 86 ASP A C 1
ATOM 691 O O . ASP A 1 86 ? -18.248 -3.837 -0.477 1.00 91.94 86 ASP A O 1
ATOM 695 N N . SER A 1 87 ? -17.622 -5.774 0.420 1.00 91.44 87 SER A N 1
ATOM 696 C CA . SER A 1 87 ? -16.725 -5.186 1.413 1.00 91.44 87 SER A CA 1
ATOM 697 C C . SER A 1 87 ? -15.604 -6.144 1.789 1.00 91.44 87 SER A C 1
ATOM 699 O O . SER A 1 87 ? -15.814 -7.342 2.001 1.00 91.44 87 SER A O 1
ATOM 701 N N . LEU A 1 88 ? -14.398 -5.596 1.945 1.00 93.50 88 LEU A N 1
ATOM 702 C CA . LEU A 1 88 ? -13.284 -6.294 2.572 1.00 93.50 88 LEU A CA 1
ATOM 703 C C . LEU A 1 88 ? -13.453 -6.258 4.093 1.00 93.50 88 LEU A C 1
ATOM 705 O O . LEU A 1 88 ? -13.317 -5.217 4.735 1.00 93.50 88 LEU A O 1
ATOM 709 N N . ILE A 1 89 ? -13.704 -7.421 4.684 1.00 93.12 89 ILE A N 1
ATOM 710 C CA . ILE A 1 89 ? -13.819 -7.579 6.129 1.00 93.12 89 ILE A CA 1
ATOM 711 C C . ILE A 1 89 ? -12.465 -8.002 6.685 1.00 93.12 89 ILE A C 1
ATOM 713 O O . ILE A 1 89 ? -11.989 -9.096 6.385 1.00 93.12 89 ILE A O 1
ATOM 717 N N . LEU A 1 90 ? -11.874 -7.164 7.540 1.00 93.12 90 LEU A N 1
ATOM 718 C CA . LEU A 1 90 ? -10.661 -7.475 8.297 1.00 93.12 90 LEU A CA 1
ATOM 719 C C . LEU A 1 90 ? -10.991 -7.657 9.779 1.00 93.12 90 LEU A C 1
ATOM 721 O O . LEU A 1 90 ? -11.587 -6.793 10.419 1.00 93.12 90 LEU A O 1
ATOM 725 N N . ARG A 1 91 ? -10.572 -8.787 10.348 1.00 91.81 91 ARG A N 1
ATOM 726 C CA . ARG A 1 91 ? -10.679 -9.082 11.775 1.00 91.81 91 ARG A CA 1
ATOM 727 C C . ARG A 1 91 ? -9.319 -8.893 12.428 1.00 91.81 91 ARG A C 1
ATOM 729 O O . ARG A 1 91 ? -8.416 -9.700 12.217 1.00 91.81 91 ARG A O 1
ATOM 736 N N . GLY A 1 92 ? -9.214 -7.858 13.259 1.00 89.50 92 GLY A N 1
ATOM 737 C CA . GLY A 1 92 ? -8.011 -7.562 14.031 1.00 89.50 92 GLY A CA 1
ATOM 738 C C . GLY A 1 92 ? -7.490 -8.775 14.808 1.00 89.50 92 GLY A C 1
ATOM 739 O O . GLY A 1 92 ? -8.253 -9.583 15.348 1.00 89.50 92 GLY A O 1
ATOM 740 N N . THR A 1 93 ? -6.167 -8.896 14.849 1.00 88.56 93 THR A N 1
ATOM 741 C CA . THR A 1 93 ? -5.432 -9.937 15.575 1.00 88.56 93 THR A CA 1
ATOM 742 C C . THR A 1 93 ? -4.650 -9.323 16.731 1.00 88.56 93 THR A C 1
ATOM 744 O O . THR A 1 93 ? -4.498 -8.111 16.802 1.00 88.56 93 THR A O 1
ATOM 747 N N . VAL A 1 94 ? -4.084 -10.155 17.608 1.00 87.94 94 VAL A N 1
ATOM 748 C CA . VAL A 1 94 ? -3.148 -9.686 18.650 1.00 87.94 94 VAL A CA 1
ATOM 749 C C . VAL A 1 94 ? -1.809 -9.194 18.082 1.00 87.94 94 VAL A C 1
ATOM 751 O O . VAL A 1 94 ? -1.071 -8.502 18.774 1.00 87.94 94 VAL A O 1
ATOM 754 N N . ALA A 1 95 ? -1.483 -9.562 16.839 1.00 88.00 95 ALA A N 1
ATOM 755 C CA . ALA A 1 95 ? -0.276 -9.116 16.159 1.00 88.00 95 ALA A CA 1
ATOM 756 C C . ALA A 1 95 ? -0.400 -7.640 15.742 1.00 88.00 95 ALA A C 1
ATOM 758 O O . ALA A 1 95 ? -1.365 -7.259 15.078 1.00 88.00 95 ALA A O 1
ATOM 759 N N . THR A 1 96 ? 0.588 -6.834 16.132 1.00 88.94 96 THR A N 1
ATOM 760 C CA . THR A 1 96 ? 0.732 -5.420 15.752 1.00 88.94 96 THR A CA 1
ATOM 761 C C . THR A 1 96 ? 1.538 -5.291 14.462 1.00 88.94 96 THR A C 1
ATOM 763 O O . THR A 1 96 ? 2.192 -6.247 14.065 1.00 88.94 96 THR A O 1
ATOM 766 N N . LEU A 1 97 ? 1.581 -4.106 13.842 1.00 88.56 97 LEU A N 1
ATOM 767 C CA . LEU A 1 97 ? 2.350 -3.860 12.607 1.00 88.56 97 LEU A CA 1
ATOM 768 C C . LEU A 1 97 ? 3.866 -4.116 12.733 1.00 88.56 97 LEU A C 1
ATOM 770 O O . LEU A 1 97 ? 4.539 -4.323 11.720 1.00 88.56 97 LEU A O 1
ATOM 774 N N . SER A 1 98 ? 4.389 -4.143 13.962 1.00 85.12 98 SER A N 1
ATOM 775 C CA . SER A 1 98 ? 5.778 -4.500 14.274 1.00 85.12 98 SER A CA 1
ATOM 776 C C . SER A 1 98 ? 5.999 -5.999 14.496 1.00 85.12 98 SER A C 1
ATOM 778 O O . SER A 1 98 ? 7.129 -6.427 14.715 1.00 85.12 98 SER A O 1
ATOM 780 N N . ALA A 1 99 ? 4.952 -6.823 14.443 1.00 83.12 99 ALA A N 1
ATOM 781 C CA . ALA A 1 99 ? 5.106 -8.267 14.514 1.00 83.12 99 ALA A CA 1
ATOM 782 C C . ALA A 1 99 ? 5.810 -8.798 13.255 1.00 83.12 99 ALA A C 1
ATOM 784 O O . ALA A 1 99 ? 5.657 -8.266 12.153 1.00 83.12 99 ALA A O 1
ATOM 785 N N . LEU A 1 100 ? 6.566 -9.885 13.420 1.00 78.81 100 LEU A N 1
ATOM 786 C CA . LEU A 1 100 ? 7.152 -10.653 12.313 1.00 78.81 100 LEU A CA 1
ATOM 787 C C . LEU A 1 100 ? 6.211 -11.751 11.786 1.00 78.81 100 LEU A C 1
ATOM 789 O O . LEU A 1 100 ? 6.533 -12.407 10.799 1.00 78.81 100 LEU A O 1
ATOM 793 N N . ASP A 1 101 ? 5.068 -11.943 12.444 1.00 76.75 101 ASP A N 1
ATOM 794 C CA . ASP A 1 101 ? 4.075 -12.977 12.145 1.00 76.75 101 ASP A CA 1
ATOM 795 C C . ASP A 1 101 ? 2.898 -12.419 11.314 1.00 76.75 101 ASP A C 1
ATOM 797 O O . ASP A 1 101 ? 2.852 -11.235 10.971 1.00 76.75 101 ASP A O 1
ATOM 801 N N . VAL A 1 102 ? 1.940 -13.283 10.978 1.00 80.06 102 VAL A N 1
ATOM 802 C CA . VAL A 1 102 ? 0.704 -12.963 10.260 1.00 80.06 102 VAL A CA 1
ATOM 803 C C . VAL A 1 102 ? -0.105 -11.913 11.027 1.00 80.06 102 VAL A C 1
ATOM 805 O O . VAL A 1 102 ? -0.481 -12.113 12.183 1.00 80.06 102 VAL A O 1
ATOM 808 N N . MET A 1 103 ? -0.430 -10.814 10.350 1.00 86.88 103 MET A N 1
ATOM 809 C CA . MET A 1 103 ? -1.268 -9.729 10.870 1.00 86.88 103 MET A CA 1
ATOM 810 C C . MET A 1 103 ? -2.485 -9.531 9.976 1.00 86.88 103 MET A C 1
ATOM 812 O O . MET A 1 103 ? -2.461 -9.888 8.798 1.00 86.88 103 MET A O 1
ATOM 816 N N . ALA A 1 104 ? -3.523 -8.898 10.522 1.00 91.81 104 ALA A N 1
ATOM 817 C CA . ALA A 1 104 ? -4.661 -8.418 9.747 1.00 91.81 104 ALA A CA 1
A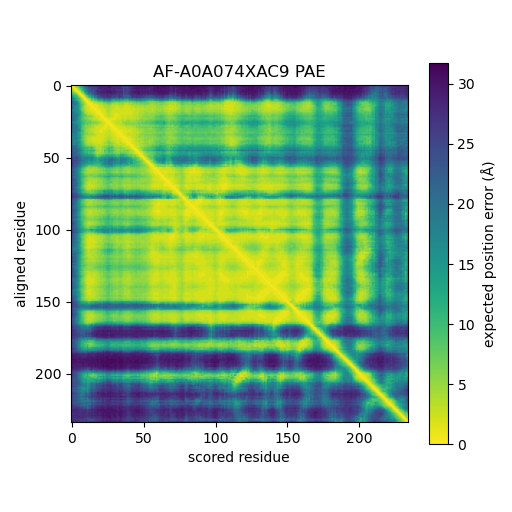TOM 818 C C . ALA A 1 104 ? -4.265 -7.214 8.873 1.00 91.81 104 ALA A C 1
ATOM 820 O O . ALA A 1 104 ? -4.551 -6.068 9.212 1.00 91.81 104 ALA A O 1
ATOM 821 N N . LEU A 1 105 ? -3.549 -7.483 7.780 1.00 92.06 105 LEU A N 1
ATOM 822 C CA . LEU A 1 105 ? -2.936 -6.475 6.925 1.00 92.06 105 LEU A CA 1
ATOM 823 C C . LEU A 1 105 ? -3.019 -6.885 5.453 1.00 92.06 105 LEU A C 1
ATOM 825 O O . LEU A 1 105 ? -2.499 -7.929 5.055 1.00 92.06 105 LEU A O 1
ATOM 829 N N . VAL A 1 106 ? -3.638 -6.023 4.651 1.00 93.38 106 VAL A N 1
ATOM 830 C CA . VAL A 1 106 ? -3.713 -6.143 3.192 1.00 93.38 106 VAL A CA 1
ATOM 831 C C . VAL A 1 106 ? -3.071 -4.898 2.602 1.00 93.38 106 VAL A C 1
ATOM 833 O O . VAL A 1 106 ? -3.382 -3.783 3.017 1.00 93.38 106 VAL A O 1
ATOM 836 N N . LEU A 1 107 ? -2.129 -5.091 1.686 1.00 93.12 107 LEU A N 1
ATOM 837 C CA . LEU A 1 107 ? -1.298 -4.032 1.126 1.00 93.12 107 LEU A CA 1
ATOM 838 C C . LEU A 1 107 ? -1.399 -4.013 -0.390 1.00 93.12 107 LEU A C 1
ATOM 840 O O . LEU A 1 107 ? -1.729 -5.011 -1.023 1.00 93.12 107 LEU A O 1
ATOM 844 N N . ARG A 1 108 ? -1.033 -2.878 -0.969 1.00 90.56 108 ARG A N 1
ATOM 845 C CA . ARG A 1 108 ? -0.742 -2.740 -2.389 1.00 90.56 108 ARG A CA 1
ATOM 846 C C . ARG A 1 108 ? 0.551 -1.953 -2.536 1.00 90.56 108 ARG A C 1
ATOM 848 O O . ARG A 1 108 ? 0.863 -1.109 -1.697 1.00 90.56 108 ARG A O 1
ATOM 855 N N . LYS A 1 109 ? 1.301 -2.227 -3.600 1.00 89.50 109 LYS A N 1
ATOM 856 C CA . LYS A 1 109 ? 2.491 -1.446 -3.941 1.00 89.50 109 LYS A CA 1
ATOM 857 C C . LYS A 1 109 ? 2.098 -0.023 -4.327 1.00 89.50 109 LYS A C 1
ATOM 859 O O . LYS A 1 109 ? 1.170 0.173 -5.106 1.00 89.50 109 LYS A O 1
ATOM 864 N N . GLN A 1 110 ? 2.846 0.944 -3.810 1.00 87.50 110 GLN A N 1
ATOM 865 C CA . GLN A 1 110 ? 2.848 2.303 -4.332 1.00 87.50 110 GLN A CA 1
ATOM 866 C C . GLN A 1 110 ? 3.633 2.300 -5.652 1.00 87.50 110 GLN A C 1
ATOM 868 O O . GLN A 1 110 ? 4.794 1.899 -5.667 1.00 87.50 110 GLN A O 1
ATOM 873 N N . ASP A 1 111 ? 3.000 2.711 -6.750 1.00 85.56 111 ASP A N 1
ATOM 874 C CA . ASP A 1 111 ? 3.558 2.674 -8.114 1.00 85.56 111 ASP A CA 1
ATOM 875 C C . ASP A 1 111 ? 3.852 4.070 -8.696 1.00 85.56 111 ASP A C 1
ATOM 877 O O . ASP A 1 111 ? 4.341 4.194 -9.818 1.00 85.56 111 ASP A O 1
ATOM 881 N N . ALA A 1 112 ? 3.592 5.126 -7.921 1.00 83.81 112 ALA A N 1
ATOM 882 C CA . ALA A 1 112 ? 3.907 6.504 -8.264 1.00 83.81 112 ALA A CA 1
ATOM 883 C C . ALA A 1 112 ? 4.402 7.275 -7.034 1.00 83.81 112 ALA A C 1
ATOM 885 O O . ALA A 1 112 ? 3.985 7.022 -5.903 1.00 83.81 112 ALA A O 1
ATOM 886 N N . LEU A 1 113 ? 5.288 8.251 -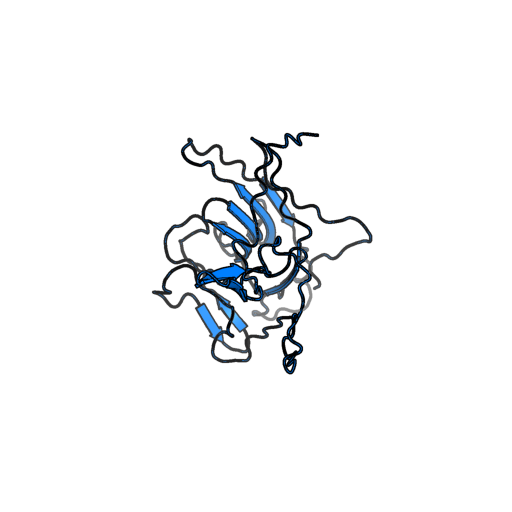7.255 1.00 80.75 113 LEU A N 1
ATOM 887 C CA . LEU A 1 113 ? 5.793 9.124 -6.187 1.00 80.75 113 LEU A CA 1
ATOM 888 C C . LEU A 1 113 ? 4.683 9.982 -5.570 1.00 80.75 113 LEU A C 1
ATOM 890 O O . LEU A 1 113 ? 4.650 10.148 -4.354 1.00 80.75 113 LEU A O 1
ATOM 894 N N . PHE A 1 114 ? 3.786 10.479 -6.422 1.00 81.75 114 PHE A N 1
ATOM 895 C CA . PHE A 1 114 ? 2.591 11.217 -6.038 1.00 81.75 114 PHE A CA 1
ATOM 896 C C . PHE A 1 114 ? 1.415 10.256 -6.056 1.00 81.75 114 PHE A C 1
ATOM 898 O O . PHE A 1 114 ? 1.130 9.664 -7.100 1.00 81.75 114 PHE A O 1
ATOM 905 N N . TYR A 1 115 ? 0.779 10.069 -4.905 1.00 76.56 115 TYR A N 1
ATOM 906 C CA . TYR A 1 115 ? -0.257 9.058 -4.758 1.00 76.56 115 TYR A CA 1
ATOM 907 C C . TYR A 1 115 ? -1.386 9.544 -3.861 1.00 76.56 115 TYR A C 1
ATOM 909 O O . TYR A 1 115 ? -1.139 10.025 -2.751 1.00 76.56 115 TYR A O 1
ATOM 917 N N . ASP A 1 116 ? -2.612 9.326 -4.324 1.00 83.38 116 ASP A N 1
ATOM 918 C CA . ASP A 1 116 ? -3.829 9.674 -3.602 1.00 83.38 116 ASP A CA 1
ATOM 919 C C . ASP A 1 116 ? -4.560 8.399 -3.243 1.00 83.38 116 ASP A C 1
ATOM 921 O O . ASP A 1 116 ? -4.698 7.481 -4.056 1.00 83.38 116 ASP A O 1
ATOM 925 N N . PHE A 1 117 ? -5.023 8.328 -2.004 1.00 83.75 117 PHE A N 1
ATOM 926 C CA . PHE A 1 117 ? -5.733 7.161 -1.524 1.00 83.75 117 PHE A CA 1
ATOM 927 C C . PHE A 1 117 ? -6.919 7.567 -0.668 1.00 83.75 117 PHE A C 1
ATOM 929 O O . PHE A 1 117 ? -6.897 8.559 0.068 1.00 83.75 117 PHE A O 1
ATOM 936 N N . SER A 1 118 ? -7.961 6.750 -0.737 1.00 86.25 118 SER A N 1
ATOM 937 C CA . SER A 1 118 ? -9.085 6.849 0.173 1.00 86.25 118 SER A CA 1
ATOM 938 C C . SER A 1 118 ? -9.672 5.485 0.472 1.00 86.25 118 SER A C 1
ATOM 940 O O . SER A 1 118 ? -9.726 4.643 -0.422 1.00 86.25 118 SER A O 1
ATOM 942 N N . VAL A 1 119 ? -10.147 5.293 1.698 1.00 87.81 119 VAL A N 1
ATOM 943 C CA . VAL A 1 119 ? -10.914 4.106 2.083 1.00 87.81 119 VAL A CA 1
ATOM 944 C C . VAL A 1 119 ? -12.194 4.535 2.777 1.00 87.81 119 VAL A C 1
ATOM 946 O O . VAL A 1 119 ? -12.169 5.443 3.610 1.00 87.81 119 VAL A O 1
ATOM 949 N N . ASP A 1 120 ? -13.285 3.855 2.451 1.00 88.94 120 ASP A N 1
ATOM 950 C CA . ASP A 1 120 ? -14.498 3.873 3.253 1.00 88.94 120 ASP A CA 1
ATOM 951 C C . ASP A 1 120 ? -14.434 2.707 4.225 1.00 88.94 120 ASP A C 1
ATOM 953 O O . ASP A 1 120 ? -14.290 1.554 3.820 1.00 88.94 120 ASP A O 1
ATOM 957 N N . MET A 1 121 ? -14.498 3.000 5.519 1.00 88.69 121 MET A N 1
ATOM 958 C CA . MET A 1 121 ? -14.439 1.973 6.548 1.00 88.69 121 MET A CA 1
ATOM 959 C C . MET A 1 121 ? -15.489 2.202 7.622 1.00 88.69 121 MET A C 1
ATOM 961 O O . MET A 1 121 ? -15.818 3.330 7.975 1.00 88.69 121 MET A O 1
ATOM 965 N N . SER A 1 122 ? -15.982 1.105 8.185 1.00 89.62 122 SER A N 1
ATOM 966 C CA . SER A 1 122 ? -16.834 1.117 9.366 1.00 89.62 122 SER A CA 1
ATOM 967 C C . SER A 1 122 ? -16.100 0.389 10.486 1.00 89.62 122 SER A C 1
ATOM 969 O O . SER A 1 122 ? -15.741 -0.783 10.348 1.00 89.62 122 SER 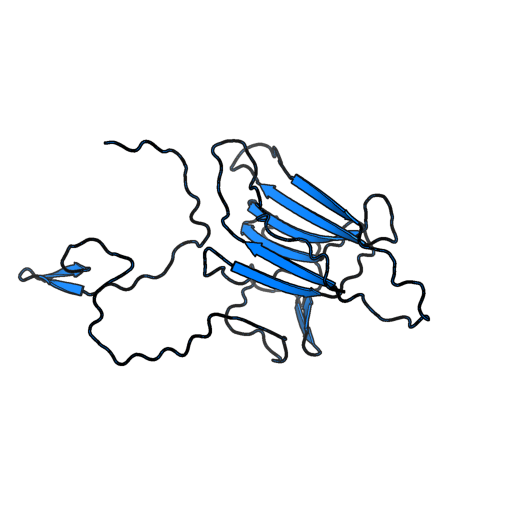A O 1
ATOM 971 N N . PHE A 1 123 ? -15.871 1.078 11.598 1.00 89.44 123 PHE A N 1
ATOM 972 C CA . PHE A 1 123 ? -15.159 0.528 12.743 1.00 89.44 123 PHE A CA 1
ATOM 973 C C . PHE A 1 123 ? -15.624 1.194 14.035 1.00 89.44 123 PHE A C 1
ATOM 975 O O . PHE A 1 123 ? -15.789 2.409 14.087 1.00 89.44 123 PHE A O 1
ATOM 982 N N . ASN A 1 124 ? -15.829 0.393 15.081 1.00 88.19 124 ASN A N 1
ATOM 983 C CA . ASN A 1 124 ? -16.271 0.866 16.389 1.00 88.19 124 ASN A CA 1
ATOM 984 C C . ASN A 1 124 ? -15.367 0.269 17.486 1.00 88.19 124 ASN A C 1
ATOM 986 O O . ASN A 1 124 ? -15.583 -0.878 17.900 1.00 88.19 124 ASN A O 1
ATOM 990 N N . PRO A 1 125 ? -14.313 0.987 17.917 1.00 89.56 125 PRO A N 1
ATOM 991 C CA . PRO A 1 125 ? -13.368 0.480 18.901 1.00 89.56 125 PRO A CA 1
ATOM 992 C C . PRO A 1 125 ? -13.999 0.420 20.297 1.00 89.56 125 PRO A C 1
ATOM 994 O O . PRO A 1 125 ? -14.329 1.437 20.896 1.00 89.56 125 PRO A O 1
ATOM 997 N N . THR A 1 126 ? -14.121 -0.788 20.847 1.00 88.44 126 THR A N 1
ATOM 998 C CA . THR A 1 126 ? -14.625 -1.016 22.217 1.00 88.44 126 THR A CA 1
ATOM 999 C C . THR A 1 126 ? -13.543 -1.129 23.293 1.00 88.44 126 THR A C 1
ATOM 1001 O O . THR A 1 126 ? -13.864 -1.094 24.480 1.00 88.44 126 THR A O 1
ATOM 1004 N N . LEU A 1 127 ? -12.276 -1.288 22.901 1.00 89.25 127 LEU A N 1
ATOM 1005 C CA . LEU A 1 127 ? -11.131 -1.402 23.803 1.00 89.25 127 LEU A CA 1
ATOM 1006 C C . LEU A 1 127 ? -10.049 -0.391 23.403 1.00 89.25 127 LEU A C 1
ATOM 1008 O O . LEU A 1 127 ? -9.896 -0.134 22.206 1.00 89.25 127 LEU A O 1
ATOM 1012 N N . PRO A 1 128 ? -9.220 0.089 24.349 1.00 87.94 128 PRO A N 1
ATOM 1013 C CA . PRO A 1 128 ? -8.131 1.020 24.040 1.00 87.94 128 PRO A CA 1
ATOM 1014 C C . PRO A 1 128 ? -7.085 0.452 23.071 1.00 87.94 128 PRO A C 1
ATOM 1016 O O . PRO A 1 128 ? -6.339 1.195 22.441 1.00 87.94 128 PRO A O 1
ATOM 1019 N N . THR A 1 129 ? -7.010 -0.876 22.968 1.00 89.56 129 THR A N 1
ATOM 1020 C CA . THR A 1 129 ? -6.100 -1.605 22.077 1.00 89.56 129 THR A CA 1
ATOM 1021 C C . THR A 1 129 ? -6.668 -1.824 20.676 1.00 89.56 129 THR A C 1
ATOM 1023 O O . THR A 1 129 ? -5.945 -2.296 19.802 1.00 89.56 129 THR A O 1
ATOM 1026 N N . HIS A 1 130 ? -7.951 -1.528 20.447 1.00 92.69 130 HIS A N 1
ATOM 1027 C CA . HIS A 1 130 ? -8.570 -1.670 19.136 1.00 92.69 130 HIS A CA 1
ATOM 1028 C C . HIS A 1 130 ? -8.150 -0.525 18.214 1.00 92.69 130 HIS A C 1
ATOM 1030 O O . HIS A 1 130 ? -8.312 0.651 18.537 1.00 92.69 130 HIS A O 1
ATOM 1036 N N . GLU A 1 131 ? -7.657 -0.896 17.037 1.00 93.38 131 GLU A N 1
ATOM 1037 C CA . GLU A 1 131 ? -7.213 0.015 15.991 1.00 93.38 131 GLU A CA 1
ATOM 1038 C C . GLU A 1 131 ? -7.583 -0.560 14.622 1.00 93.38 131 GLU A C 1
ATOM 1040 O O . GLU A 1 131 ? -7.408 -1.755 14.377 1.00 93.38 131 GLU A O 1
ATOM 1045 N N . ALA A 1 132 ? -8.065 0.296 13.723 1.00 94.38 132 ALA A N 1
ATOM 1046 C CA . ALA A 1 132 ? -8.217 -0.020 12.307 1.00 94.38 132 ALA A CA 1
ATOM 1047 C C . ALA A 1 132 ? -8.033 1.247 11.466 1.00 94.38 132 ALA A C 1
ATOM 1049 O O . ALA A 1 132 ? -8.404 2.338 11.898 1.00 94.38 132 ALA A O 1
ATOM 1050 N N . GLY A 1 133 ? -7.460 1.118 10.272 1.00 93.56 133 GLY A N 1
ATOM 1051 C CA . GLY A 1 133 ? -7.181 2.267 9.417 1.00 93.56 133 GLY A CA 1
ATOM 1052 C C . GLY A 1 133 ? -6.290 1.934 8.231 1.00 93.56 133 GLY A C 1
ATOM 1053 O O . GLY A 1 133 ? -6.223 0.788 7.791 1.00 93.56 133 GLY A O 1
ATOM 1054 N N . ILE A 1 134 ? -5.594 2.955 7.737 1.00 93.56 134 ILE A N 1
ATOM 1055 C CA . ILE A 1 134 ? -4.675 2.870 6.601 1.00 93.56 134 ILE A CA 1
ATOM 1056 C C . ILE A 1 134 ? -3.237 2.937 7.111 1.00 93.56 134 ILE A C 1
ATOM 1058 O O . ILE A 1 134 ? -2.940 3.645 8.077 1.00 93.56 134 ILE A O 1
ATOM 1062 N N . VAL A 1 135 ? -2.335 2.225 6.436 1.00 92.38 135 VAL A N 1
ATOM 1063 C CA . VAL A 1 135 ? -0.902 2.244 6.725 1.00 92.38 135 VAL A CA 1
ATOM 1064 C C . VAL A 1 135 ? -0.084 2.499 5.458 1.00 92.38 135 VAL A C 1
ATOM 1066 O O . VAL A 1 135 ? -0.270 1.835 4.442 1.00 92.38 135 VAL A O 1
ATOM 1069 N N . ALA A 1 136 ? 0.865 3.431 5.539 1.00 91.12 136 ALA A N 1
ATOM 1070 C CA . ALA A 1 136 ? 1.999 3.499 4.623 1.00 91.12 136 ALA A CA 1
ATOM 1071 C C . ALA A 1 136 ? 3.129 2.655 5.223 1.00 91.12 136 ALA A C 1
ATOM 1073 O O . ALA A 1 136 ? 3.754 3.049 6.213 1.00 91.12 136 ALA A O 1
ATOM 1074 N N . TRP A 1 137 ? 3.329 1.457 4.673 1.00 89.44 137 TRP A N 1
ATOM 1075 C CA . TRP A 1 137 ? 4.153 0.410 5.276 1.00 89.44 137 TRP A CA 1
ATOM 1076 C C . TRP A 1 137 ? 5.426 0.156 4.463 1.00 89.44 137 TRP A C 1
ATOM 1078 O O . TRP A 1 137 ? 5.347 -0.176 3.283 1.00 89.44 137 TRP A O 1
ATOM 1088 N N . VAL A 1 138 ? 6.594 0.271 5.105 1.00 88.12 138 VAL A N 1
ATOM 1089 C CA . VAL A 1 138 ? 7.886 -0.142 4.525 1.00 88.12 138 VAL A CA 1
ATOM 1090 C C . VAL A 1 138 ? 8.342 -1.453 5.158 1.00 88.12 138 VAL A C 1
ATOM 1092 O O . VAL A 1 138 ? 8.696 -2.393 4.450 1.00 88.12 138 VAL A O 1
ATOM 1095 N N . ASN A 1 139 ? 8.349 -1.514 6.493 1.00 85.94 139 ASN A N 1
ATOM 1096 C CA . ASN A 1 139 ? 8.577 -2.737 7.259 1.00 85.94 139 ASN A CA 1
ATOM 1097 C C . ASN A 1 139 ? 8.031 -2.617 8.701 1.00 85.94 139 ASN A C 1
ATOM 1099 O O . ASN A 1 139 ? 7.352 -1.655 9.066 1.00 85.94 139 ASN A O 1
ATOM 1103 N N . ASP A 1 140 ? 8.319 -3.614 9.535 1.00 85.69 140 ASP A N 1
ATOM 1104 C CA . ASP A 1 140 ? 7.959 -3.687 10.956 1.00 85.69 140 ASP A CA 1
ATOM 1105 C C . ASP A 1 140 ? 8.537 -2.550 11.819 1.00 85.69 140 ASP A C 1
ATOM 1107 O O . ASP A 1 140 ? 7.958 -2.214 12.857 1.00 85.69 140 ASP A O 1
ATOM 1111 N N . LEU A 1 141 ? 9.622 -1.917 11.367 1.00 82.81 141 LEU A N 1
ATOM 1112 C CA . LEU A 1 141 ? 10.280 -0.792 12.036 1.00 82.81 141 LEU A CA 1
ATOM 1113 C C . LEU A 1 141 ? 9.889 0.572 11.455 1.00 82.81 141 LEU A C 1
ATOM 1115 O O . LEU A 1 141 ? 9.989 1.575 12.154 1.00 82.81 141 LEU A O 1
ATOM 1119 N N . TYR A 1 142 ? 9.468 0.626 10.190 1.00 84.94 142 TYR A N 1
ATOM 1120 C CA . TYR A 1 142 ? 9.161 1.870 9.485 1.00 84.94 142 TYR A CA 1
ATOM 1121 C C . TYR A 1 142 ? 7.777 1.797 8.852 1.00 84.94 142 TYR A C 1
ATOM 1123 O O . TYR A 1 142 ? 7.574 1.172 7.805 1.00 84.94 142 TYR A O 1
ATOM 1131 N N . HIS A 1 143 ? 6.822 2.466 9.486 1.00 86.56 143 HIS A N 1
ATOM 1132 C CA . HIS A 1 143 ? 5.470 2.604 8.966 1.00 86.56 143 HIS A CA 1
ATOM 1133 C C . HIS A 1 143 ? 4.764 3.810 9.577 1.00 86.56 143 HIS A C 1
ATOM 1135 O O . HIS A 1 143 ? 5.080 4.253 10.680 1.00 86.56 143 HIS A O 1
ATOM 1141 N N . ASN A 1 144 ? 3.779 4.325 8.851 1.00 88.88 144 ASN A N 1
ATOM 1142 C CA . ASN A 1 144 ? 2.911 5.398 9.312 1.00 88.88 144 ASN A CA 1
ATOM 1143 C C . ASN A 1 144 ? 1.461 4.943 9.243 1.00 88.88 144 ASN A C 1
ATOM 1145 O O . ASN A 1 144 ? 1.074 4.360 8.230 1.00 88.88 144 ASN A O 1
ATOM 1149 N N . THR A 1 145 ? 0.660 5.233 10.261 1.00 89.81 145 THR A N 1
ATOM 1150 C CA . THR A 1 145 ? -0.767 4.900 10.269 1.00 89.81 145 THR A CA 1
ATOM 1151 C C . THR A 1 145 ? -1.640 6.139 10.382 1.00 89.81 145 THR A C 1
ATOM 1153 O O . THR A 1 145 ? -1.279 7.126 11.023 1.00 89.81 145 THR A O 1
ATOM 1156 N N . ILE A 1 146 ? -2.809 6.057 9.753 1.00 90.25 146 ILE A N 1
ATOM 1157 C CA . ILE A 1 146 ? -3.957 6.928 9.991 1.00 90.25 146 ILE A CA 1
ATOM 1158 C C . ILE A 1 146 ? -5.092 5.992 10.392 1.00 90.25 146 ILE A C 1
ATOM 1160 O O . ILE A 1 146 ? -5.576 5.219 9.561 1.00 90.25 146 ILE A O 1
ATOM 1164 N N . SER A 1 147 ? -5.475 6.004 11.665 1.00 91.56 147 SER A N 1
ATOM 1165 C CA . SER A 1 147 ? -6.360 4.990 12.231 1.00 91.56 147 SER A CA 1
ATOM 1166 C C . SER A 1 147 ? -7.434 5.549 13.149 1.00 91.56 147 SER A C 1
ATOM 1168 O O . SER A 1 147 ? -7.304 6.619 13.734 1.00 91.56 147 SER A O 1
ATOM 1170 N N . LEU A 1 148 ? -8.526 4.804 13.261 1.00 90.81 148 LEU A N 1
ATOM 1171 C CA . LEU A 1 148 ? -9.581 5.033 14.232 1.00 90.81 148 LEU A CA 1
ATOM 1172 C C . LEU A 1 148 ? -9.270 4.241 15.497 1.00 90.81 148 LEU A C 1
ATOM 1174 O O . LEU A 1 148 ? -8.979 3.044 15.438 1.00 90.81 148 LEU A O 1
ATOM 1178 N N . VAL A 1 149 ? -9.352 4.917 16.638 1.00 91.69 149 VAL A N 1
ATOM 1179 C CA . VAL A 1 149 ? -9.090 4.361 17.970 1.00 91.69 149 VAL A CA 1
ATOM 1180 C C . VAL A 1 149 ? -10.078 4.926 18.983 1.00 91.69 149 VAL A C 1
ATOM 1182 O O . VAL A 1 149 ? -10.751 5.924 18.724 1.00 91.69 149 VAL A O 1
ATOM 1185 N N . GLN A 1 150 ? -10.158 4.315 20.160 1.00 90.56 150 GLN A N 1
ATOM 1186 C CA . GLN A 1 150 ? -10.844 4.929 21.295 1.00 90.56 150 GLN A CA 1
ATOM 1187 C C . GLN A 1 150 ? -10.059 6.168 21.761 1.00 90.56 150 GLN A C 1
ATOM 1189 O O . GLN A 1 150 ? -8.827 6.135 21.830 1.00 90.56 150 GLN A O 1
ATOM 1194 N N . CYS A 1 151 ? -10.748 7.268 22.065 1.00 85.62 151 CYS A N 1
ATOM 1195 C CA . CYS A 1 151 ? -10.099 8.459 22.610 1.00 85.62 151 CYS A CA 1
ATOM 1196 C C . CYS A 1 151 ? -9.477 8.159 23.986 1.00 85.62 151 CYS A C 1
ATOM 1198 O O . CYS A 1 151 ? -10.064 7.446 24.799 1.00 85.62 151 CYS A O 1
ATOM 1200 N N . GLN A 1 152 ? -8.288 8.707 24.263 1.00 77.88 152 GLN A N 1
ATOM 1201 C CA . GLN A 1 152 ? -7.567 8.440 25.518 1.00 77.88 152 GLN A CA 1
ATOM 1202 C C . GLN A 1 152 ? -8.291 8.992 26.756 1.00 77.88 152 GLN A C 1
ATOM 1204 O O . GLN A 1 152 ? -8.176 8.434 27.843 1.00 77.88 152 GLN A O 1
ATOM 1209 N N . ASP A 1 153 ? -9.029 10.086 26.587 1.00 78.31 153 ASP A N 1
ATOM 1210 C CA . ASP A 1 153 ? -9.746 10.815 27.632 1.00 78.31 153 ASP A CA 1
ATOM 1211 C C . ASP A 1 153 ? -11.220 10.389 27.767 1.00 78.31 153 ASP A C 1
ATOM 1213 O O . ASP A 1 153 ? -11.863 10.704 28.769 1.00 78.31 153 ASP A O 1
ATOM 1217 N N . GLN A 1 154 ? -11.771 9.674 26.778 1.00 74.12 154 GLN A N 1
ATOM 1218 C CA . GLN A 1 154 ? -13.196 9.349 26.685 1.00 74.12 154 GLN A CA 1
ATOM 1219 C C . GLN A 1 154 ? -13.423 7.945 26.118 1.00 74.12 154 GLN A C 1
ATOM 1221 O O . GLN A 1 154 ? -13.234 7.686 24.931 1.00 74.12 154 GLN A O 1
ATOM 1226 N N . THR A 1 155 ? -13.944 7.043 26.949 1.00 71.38 155 THR A N 1
ATOM 1227 C CA . THR A 1 155 ? -14.181 5.642 26.568 1.00 71.38 155 THR A CA 1
ATOM 1228 C C . THR A 1 155 ? -15.313 5.449 25.552 1.00 71.38 155 THR A C 1
ATOM 1230 O O . THR A 1 155 ? -15.375 4.420 24.891 1.00 71.38 155 THR A O 1
ATOM 1233 N N . ASN A 1 156 ? -16.204 6.422 25.376 1.00 76.88 156 ASN A N 1
ATOM 1234 C CA . ASN A 1 156 ? -17.313 6.319 24.418 1.00 76.88 156 ASN A CA 1
ATOM 1235 C C . ASN A 1 156 ? -17.095 7.156 23.151 1.00 76.88 156 ASN A C 1
ATOM 1237 O O . ASN A 1 156 ? -18.022 7.312 22.357 1.00 76.88 156 ASN A O 1
ATOM 1241 N N . ALA A 1 157 ? -15.896 7.711 22.965 1.00 83.94 157 ALA A N 1
ATOM 1242 C CA . ALA A 1 157 ? -15.563 8.532 21.811 1.00 83.94 157 ALA A CA 1
ATOM 1243 C C . ALA A 1 157 ? -14.522 7.838 20.926 1.00 83.94 157 ALA A C 1
ATOM 1245 O O . ALA A 1 157 ? -13.606 7.170 21.409 1.00 83.94 157 ALA A O 1
ATOM 1246 N N . THR A 1 158 ? -14.674 8.017 19.614 1.00 86.19 158 THR A N 1
ATOM 1247 C CA . THR A 1 158 ? -13.696 7.578 18.614 1.00 86.19 158 THR A CA 1
ATOM 1248 C C . THR A 1 158 ? -12.846 8.771 18.191 1.00 86.19 158 THR A C 1
ATOM 1250 O O . THR A 1 158 ? -13.364 9.853 17.914 1.00 86.19 158 THR A O 1
ATOM 1253 N N . CYS A 1 159 ? -11.539 8.562 18.136 1.00 88.75 159 CYS A N 1
ATOM 1254 C CA . CYS A 1 159 ? -10.551 9.543 17.724 1.00 88.75 159 CYS A CA 1
ATOM 1255 C C . CYS A 1 159 ? -9.824 9.044 16.475 1.00 88.75 159 CYS A C 1
ATOM 1257 O O . CYS A 1 159 ? -9.578 7.847 16.317 1.00 88.75 159 CYS A O 1
ATOM 1259 N N . LEU A 1 160 ? -9.437 9.979 15.614 1.00 89.31 160 LEU A N 1
ATOM 1260 C CA . LEU A 1 160 ? -8.455 9.739 14.568 1.00 89.31 160 LEU A CA 1
ATOM 1261 C C . LEU A 1 160 ? -7.057 9.833 15.187 1.00 89.31 160 LEU A C 1
ATOM 1263 O O . LEU A 1 160 ? -6.742 10.823 15.847 1.00 89.31 160 LEU A O 1
ATOM 1267 N N . ARG A 1 161 ? -6.217 8.828 14.963 1.00 87.88 161 ARG A N 1
ATOM 1268 C CA . ARG A 1 161 ? -4.822 8.785 15.392 1.00 87.88 161 ARG A CA 1
ATOM 1269 C C . ARG A 1 161 ? -3.908 8.746 14.178 1.00 87.88 161 ARG A C 1
ATOM 1271 O O . ARG A 1 161 ? -4.076 7.904 13.301 1.00 87.88 161 ARG A O 1
ATOM 1278 N N . ILE A 1 162 ? -2.927 9.639 14.156 1.00 86.69 162 ILE A N 1
ATOM 1279 C CA . ILE A 1 162 ? -1.813 9.596 13.210 1.00 86.69 162 ILE A CA 1
ATOM 1280 C C . ILE A 1 162 ? -0.582 9.137 13.979 1.00 86.69 162 ILE A C 1
ATOM 1282 O O . ILE A 1 162 ? -0.237 9.748 14.992 1.00 86.69 162 ILE A O 1
ATOM 1286 N N . LEU A 1 163 ? 0.046 8.057 13.519 1.00 85.12 163 LEU A N 1
ATOM 1287 C CA . LEU A 1 163 ? 1.225 7.460 14.138 1.00 85.12 163 LEU A CA 1
ATOM 1288 C C . LEU A 1 163 ? 2.357 7.377 13.121 1.00 85.12 163 LEU A C 1
ATOM 1290 O O . LEU A 1 163 ? 2.168 6.831 12.037 1.00 85.12 163 LEU A O 1
ATOM 1294 N N . THR A 1 164 ? 3.547 7.822 13.498 1.00 84.25 164 THR A N 1
ATOM 1295 C CA . THR A 1 164 ? 4.777 7.577 12.740 1.00 84.25 164 THR A CA 1
ATOM 1296 C C . THR A 1 164 ? 5.700 6.714 13.577 1.00 84.25 164 THR A C 1
ATOM 1298 O O . THR A 1 164 ? 6.167 7.166 14.620 1.00 84.25 164 THR A O 1
ATOM 1301 N N . ASN A 1 165 ? 5.964 5.489 13.121 1.00 82.50 165 ASN A N 1
ATOM 1302 C CA . ASN A 1 165 ? 6.901 4.575 13.758 1.00 82.50 165 ASN A CA 1
ATOM 1303 C C . ASN A 1 165 ? 8.236 4.566 13.002 1.00 82.50 165 ASN A C 1
ATOM 1305 O O . ASN A 1 165 ? 8.273 4.359 11.784 1.00 82.50 165 ASN A O 1
ATOM 1309 N N . VAL A 1 166 ? 9.324 4.798 13.737 1.00 78.69 166 VAL A N 1
ATOM 1310 C CA . VAL A 1 166 ? 10.698 4.814 13.226 1.00 78.69 166 VAL A CA 1
ATOM 1311 C C . VAL A 1 166 ? 11.578 4.039 14.204 1.00 78.69 166 VAL A C 1
ATOM 1313 O O . VAL A 1 166 ? 11.959 4.556 15.250 1.00 78.69 166 VAL A O 1
ATOM 1316 N N . GLY A 1 167 ? 11.884 2.786 13.871 1.00 65.19 167 GLY A N 1
ATOM 1317 C CA . GLY A 1 167 ? 12.791 1.945 14.653 1.00 65.19 167 GLY A CA 1
ATOM 1318 C C . GLY A 1 167 ? 14.270 2.206 14.343 1.00 65.19 167 GLY A C 1
ATOM 1319 O O . GLY A 1 167 ? 14.631 2.576 13.222 1.00 65.19 167 GLY A O 1
ATOM 1320 N N . GLU A 1 168 ? 15.155 1.973 15.314 1.00 57.44 168 GLU A N 1
ATOM 1321 C CA . GLU A 1 168 ? 16.605 1.949 15.086 1.00 57.44 168 GLU A CA 1
ATOM 1322 C C . GLU A 1 168 ? 17.089 0.555 14.652 1.00 57.44 168 GLU A C 1
ATOM 1324 O O . GLU A 1 168 ? 16.625 -0.475 15.142 1.00 57.44 168 GLU A O 1
ATOM 1329 N N . ARG A 1 169 ? 18.072 0.497 13.742 1.00 46.03 169 ARG A N 1
ATOM 1330 C CA . ARG A 1 169 ? 18.790 -0.752 13.441 1.00 46.03 169 ARG A CA 1
ATOM 1331 C C . ARG A 1 169 ? 19.851 -1.002 14.516 1.00 46.03 169 ARG A C 1
ATOM 1333 O O . ARG A 1 169 ? 20.927 -0.421 14.446 1.00 46.03 169 ARG A O 1
ATOM 1340 N N . GLY A 1 170 ? 19.583 -1.932 15.434 1.00 46.66 170 GLY A N 1
ATOM 1341 C CA . GLY A 1 170 ? 20.595 -2.492 16.343 1.00 46.66 170 GLY A CA 1
ATOM 1342 C C . GLY A 1 170 ? 20.925 -1.665 17.592 1.00 46.66 170 GLY A C 1
ATOM 1343 O O . GLY A 1 170 ? 21.964 -1.915 18.196 1.00 46.66 170 GLY A O 1
ATOM 1344 N N . GLY A 1 171 ? 20.066 -0.717 17.971 1.00 41.53 171 GLY A N 1
ATOM 1345 C CA . GLY A 1 171 ? 20.129 0.035 19.228 1.00 41.53 171 GLY A CA 1
ATOM 1346 C C . GLY A 1 171 ? 18.959 -0.306 20.154 1.00 41.53 171 GLY A C 1
ATOM 1347 O O . GLY A 1 171 ? 17.963 -0.894 19.723 1.00 41.53 171 GLY A O 1
ATOM 1348 N N . GLU A 1 172 ? 19.103 0.035 21.434 1.00 43.84 172 GLU A N 1
ATOM 1349 C CA . GLU A 1 172 ? 17.999 0.076 22.397 1.00 43.84 172 GLU A CA 1
ATOM 1350 C C . GLU A 1 172 ? 16.903 1.012 21.847 1.00 43.84 172 GLU A C 1
ATOM 1352 O O . GLU A 1 172 ? 17.183 1.940 21.095 1.00 43.84 172 GLU A O 1
ATOM 1357 N N . PHE A 1 173 ? 15.637 0.684 22.090 1.00 43.03 173 PHE A N 1
ATOM 1358 C CA . PHE A 1 173 ? 14.484 1.250 21.385 1.00 43.03 173 PHE A CA 1
ATOM 1359 C C . PHE A 1 173 ? 14.298 2.752 21.706 1.00 43.03 173 PHE A C 1
ATOM 1361 O O . PHE A 1 173 ? 13.477 3.104 22.545 1.00 43.03 173 PHE A O 1
ATOM 1368 N N . ASP A 1 174 ? 14.991 3.655 21.008 1.00 41.12 174 ASP A N 1
ATOM 1369 C CA . ASP A 1 174 ? 14.810 5.108 21.198 1.00 41.12 174 ASP A CA 1
ATOM 1370 C C . ASP A 1 174 ? 13.513 5.645 20.560 1.00 41.12 174 ASP A C 1
ATOM 1372 O O . ASP A 1 174 ? 13.203 6.830 20.663 1.00 41.12 174 ASP A O 1
ATOM 1376 N N . GLY A 1 175 ? 12.724 4.758 19.935 1.00 47.59 175 GLY A N 1
ATOM 1377 C CA . GLY A 1 175 ? 11.261 4.812 19.881 1.00 47.59 175 GLY A CA 1
ATOM 1378 C C . GLY A 1 175 ? 10.631 6.174 19.605 1.00 47.59 175 GLY A C 1
ATOM 1379 O O . GLY A 1 175 ? 9.606 6.475 20.219 1.00 47.59 175 GLY A O 1
ATOM 1380 N N . ASN A 1 176 ? 11.203 6.994 18.713 1.00 52.91 176 ASN A N 1
ATOM 1381 C CA . ASN A 1 176 ? 10.672 8.318 18.391 1.00 52.91 176 ASN A CA 1
ATOM 1382 C C . ASN A 1 176 ? 9.375 8.171 17.584 1.00 52.91 176 ASN A C 1
ATOM 1384 O O . ASN A 1 176 ? 9.335 8.303 16.361 1.00 52.91 176 ASN A O 1
ATOM 1388 N N . THR A 1 177 ? 8.319 7.827 18.311 1.00 62.22 177 THR A N 1
ATOM 1389 C CA . THR A 1 177 ? 6.980 7.594 17.812 1.00 62.22 177 THR A CA 1
ATOM 1390 C C . THR A 1 177 ? 6.215 8.889 17.967 1.00 62.22 177 THR A C 1
ATOM 1392 O O . THR A 1 177 ? 5.835 9.278 19.072 1.00 62.22 177 THR A O 1
ATOM 1395 N N . THR A 1 178 ? 5.979 9.579 16.858 1.00 73.56 178 THR A N 1
ATOM 1396 C CA . THR A 1 178 ? 5.116 10.761 16.890 1.00 73.56 178 THR A CA 1
ATOM 1397 C C . THR A 1 178 ? 3.670 10.298 16.794 1.00 73.56 178 THR A C 1
ATOM 1399 O O . THR A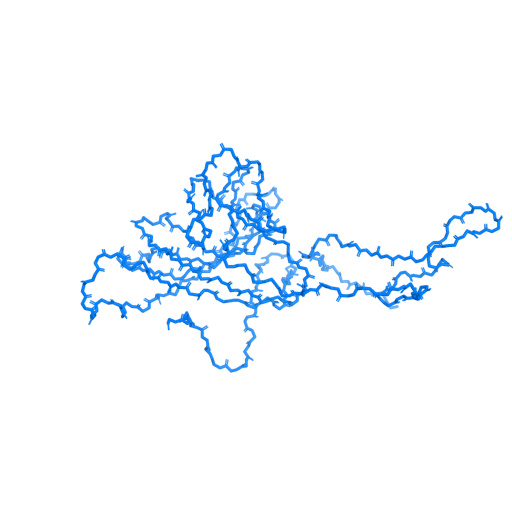 1 178 ? 3.316 9.574 15.866 1.00 73.56 178 THR A O 1
ATOM 1402 N N . THR A 1 179 ? 2.846 10.694 17.767 1.00 78.62 179 THR A N 1
ATOM 1403 C CA . THR A 1 179 ? 1.416 10.363 17.801 1.00 78.62 179 THR A CA 1
ATOM 1404 C C . THR A 1 179 ? 0.594 11.633 17.944 1.00 78.62 179 THR A C 1
ATOM 1406 O O . THR A 1 179 ? 0.832 12.416 18.862 1.00 78.62 179 THR A O 1
ATOM 1409 N N . ILE A 1 180 ? -0.395 11.822 17.073 1.00 80.62 180 ILE A N 1
ATOM 1410 C CA . ILE A 1 180 ? -1.331 12.949 17.133 1.00 80.62 180 ILE A CA 1
ATOM 1411 C C . ILE A 1 180 ? -2.758 12.403 17.134 1.00 80.62 180 ILE A C 1
ATOM 1413 O O . ILE A 1 180 ? -3.074 11.504 16.356 1.00 80.62 180 ILE A O 1
ATOM 1417 N N . TYR A 1 181 ? -3.612 12.950 18.001 1.00 81.19 181 TYR A N 1
ATOM 1418 C CA . TYR A 1 181 ? -5.020 12.576 18.121 1.00 81.19 181 TYR A CA 1
ATOM 1419 C C . TYR A 1 181 ? -5.922 13.732 17.693 1.00 81.19 181 TYR A C 1
ATOM 1421 O O . TYR A 1 181 ? -5.713 14.872 18.108 1.00 81.19 181 TYR A O 1
ATOM 1429 N N . TYR A 1 182 ? -6.958 13.420 16.920 1.00 82.50 182 TYR A N 1
ATOM 1430 C CA . TYR A 1 182 ? -8.023 14.347 16.554 1.00 82.50 182 TYR A CA 1
ATOM 1431 C C . TYR A 1 182 ? -9.372 13.749 16.974 1.00 82.50 182 TYR A C 1
ATOM 1433 O O . TYR A 1 182 ? -9.723 12.663 16.503 1.00 82.50 182 TYR A O 1
ATOM 1441 N N . PRO A 1 183 ? -10.142 14.410 17.856 1.00 74.56 183 PRO A N 1
ATOM 1442 C CA . PRO A 1 183 ? -11.465 13.927 18.230 1.00 74.56 183 PRO A CA 1
ATOM 1443 C C . PRO A 1 183 ? -12.416 14.007 17.033 1.00 74.56 183 PRO A C 1
ATOM 1445 O O . PRO A 1 183 ? -12.449 15.019 16.329 1.00 74.56 183 PRO A O 1
ATOM 1448 N N . LEU A 1 184 ? -13.204 12.953 16.807 1.00 75.12 184 LEU A N 1
ATOM 1449 C CA . LEU A 1 184 ? -14.271 12.995 15.808 1.00 75.12 184 LEU A CA 1
ATOM 1450 C C . LEU A 1 184 ? -15.540 13.621 16.414 1.00 75.12 184 LEU A C 1
ATOM 1452 O O . LEU A 1 184 ? -15.846 13.365 17.583 1.00 75.12 184 LEU A O 1
ATOM 1456 N N . PRO A 1 185 ? -16.300 14.432 15.651 1.00 64.50 185 PRO A N 1
ATOM 1457 C CA . PRO A 1 185 ? -17.541 15.022 16.140 1.00 64.50 185 PRO A CA 1
ATOM 1458 C C . PRO A 1 185 ? -18.527 13.950 16.623 1.00 64.50 185 PRO A C 1
ATOM 1460 O O . PRO A 1 185 ? -18.857 13.017 15.897 1.00 64.50 185 PRO A O 1
ATOM 1463 N N . THR A 1 186 ? -19.064 14.112 17.833 1.00 55.06 186 THR A N 1
ATOM 1464 C CA . THR A 1 186 ? -20.048 13.194 18.443 1.00 55.06 186 THR A CA 1
ATOM 1465 C C . THR A 1 186 ? -21.469 13.363 17.883 1.00 55.06 186 THR A C 1
ATOM 1467 O O . THR A 1 186 ? -22.407 12.725 18.363 1.00 55.06 186 THR A O 1
ATOM 1470 N N . ALA A 1 187 ? -21.660 14.235 16.886 1.00 46.38 187 ALA A N 1
ATOM 1471 C CA . ALA A 1 187 ? -22.957 14.596 16.319 1.00 46.38 187 ALA A CA 1
ATOM 1472 C C . ALA A 1 187 ? -23.520 13.507 15.386 1.00 46.38 187 ALA A C 1
ATOM 1474 O O . ALA A 1 187 ? -23.765 13.744 14.211 1.00 46.38 187 ALA A O 1
ATOM 1475 N N . LEU A 1 188 ? -23.753 12.313 15.930 1.00 41.84 188 LEU A N 1
ATOM 1476 C CA . LEU A 1 188 ? -24.577 11.259 15.326 1.00 41.84 188 LEU A CA 1
ATOM 1477 C C . LEU A 1 188 ? -25.573 10.644 16.331 1.00 41.84 188 LEU A C 1
ATOM 1479 O O . LEU A 1 188 ? -26.264 9.685 16.006 1.00 41.84 188 LEU A O 1
ATOM 1483 N N . SER A 1 189 ? -25.706 11.190 17.548 1.00 33.31 189 SER A N 1
ATOM 1484 C CA . SER A 1 189 ? -26.569 10.608 18.592 1.00 33.31 189 SER A CA 1
ATOM 1485 C C . SER A 1 189 ? -27.997 11.170 18.680 1.00 33.31 189 SER A C 1
ATOM 1487 O O . SER A 1 189 ? -28.800 10.618 19.429 1.00 33.31 189 SER A O 1
ATOM 1489 N N . ASN A 1 190 ? -28.361 12.201 17.904 1.00 29.19 190 ASN A N 1
ATOM 1490 C CA . ASN A 1 190 ? -29.657 12.891 18.043 1.00 29.19 190 ASN A CA 1
ATOM 1491 C C . ASN A 1 190 ? -30.594 12.799 16.826 1.00 29.19 190 ASN A C 1
ATOM 1493 O O . ASN A 1 190 ? -31.429 13.677 16.631 1.00 29.19 190 ASN A O 1
ATOM 1497 N N . THR A 1 191 ? -30.530 11.718 16.043 1.00 29.25 191 THR A N 1
ATOM 1498 C CA . THR A 1 191 ? -31.665 11.346 15.181 1.00 29.25 191 THR A CA 1
ATOM 1499 C C . THR A 1 191 ? -31.936 9.856 15.344 1.00 29.25 191 THR A C 1
ATOM 1501 O O . THR A 1 191 ? -31.174 9.030 14.868 1.00 29.25 191 THR A O 1
ATOM 1504 N N . THR A 1 192 ? -32.986 9.554 16.108 1.00 27.86 192 THR A N 1
ATOM 1505 C CA . THR A 1 192 ? -33.738 8.290 16.165 1.00 27.86 192 THR A CA 1
ATOM 1506 C C . THR A 1 192 ? -32.916 6.993 16.118 1.00 27.86 192 THR A C 1
ATOM 1508 O O . THR A 1 192 ? -32.479 6.532 15.069 1.00 27.86 192 THR A O 1
ATOM 1511 N N . GLN A 1 193 ? -32.795 6.352 17.284 1.00 33.44 193 GLN A N 1
ATOM 1512 C CA . GLN A 1 193 ? -32.237 5.011 17.463 1.00 33.44 193 GLN A CA 1
ATOM 1513 C C . GLN A 1 193 ? -32.679 4.024 16.368 1.00 33.44 193 GLN A C 1
ATOM 1515 O O . GLN A 1 193 ? -33.818 3.564 16.350 1.00 33.44 193 GLN A O 1
ATOM 1520 N N . SER A 1 194 ? -31.719 3.603 15.549 1.00 26.73 194 SER A N 1
ATOM 1521 C CA . SER A 1 194 ? -31.649 2.242 15.033 1.00 26.73 194 SER A CA 1
ATOM 1522 C C . SER A 1 194 ? -30.334 1.649 15.529 1.00 26.73 194 SER A C 1
ATOM 1524 O O . SER A 1 194 ? -29.245 2.093 15.163 1.00 26.73 194 SER A O 1
ATOM 1526 N N . LYS A 1 195 ? -30.431 0.675 16.436 1.00 32.03 195 LYS A N 1
ATOM 1527 C CA . LYS A 1 195 ? -29.305 -0.150 16.880 1.00 32.03 195 LYS A CA 1
ATOM 1528 C C . LYS A 1 195 ? -28.794 -0.982 15.693 1.00 32.03 195 LYS A C 1
ATOM 1530 O O . LYS A 1 195 ? -29.208 -2.126 15.580 1.00 32.03 195 LYS A O 1
ATOM 1535 N N . SER A 1 196 ? -27.926 -0.433 14.839 1.00 32.53 196 SER A N 1
ATOM 1536 C CA . SER A 1 196 ? -26.963 -1.196 14.005 1.00 32.53 196 SER A CA 1
ATOM 1537 C C . SER A 1 196 ? -26.127 -0.351 13.032 1.00 32.53 196 SER A C 1
ATOM 1539 O O . SER A 1 196 ? -25.352 -0.932 12.276 1.00 32.53 196 SER A O 1
ATOM 1541 N N . ALA A 1 197 ? -26.260 0.976 12.980 1.00 35.94 197 ALA A N 1
ATOM 1542 C CA . ALA A 1 197 ? -25.506 1.761 12.003 1.00 35.94 197 ALA A CA 1
ATOM 1543 C C . ALA A 1 197 ? -24.062 1.960 12.487 1.00 35.94 197 ALA A C 1
ATOM 1545 O O . ALA A 1 197 ? -23.786 2.818 13.323 1.00 35.94 197 ALA A O 1
ATOM 1546 N N . ALA A 1 198 ? -23.141 1.130 12.006 1.00 48.62 198 ALA A N 1
ATOM 1547 C CA . ALA A 1 198 ? -21.728 1.426 12.138 1.00 48.62 198 ALA A CA 1
ATOM 1548 C C . ALA A 1 198 ? -21.427 2.701 11.337 1.00 48.62 198 ALA A C 1
ATOM 1550 O O . ALA A 1 198 ? -21.829 2.812 10.179 1.00 48.62 198 ALA A O 1
ATOM 1551 N N . SER A 1 199 ? -20.784 3.684 11.968 1.00 58.38 199 SER A N 1
ATOM 1552 C CA . SER A 1 199 ? -20.433 4.940 11.310 1.00 58.38 199 SER A CA 1
ATOM 1553 C C . SER A 1 199 ? -19.494 4.650 10.142 1.00 58.38 199 SER A C 1
ATOM 1555 O O . SER A 1 199 ? -18.386 4.153 10.353 1.00 58.38 199 SER A O 1
ATOM 1557 N N . LEU A 1 200 ? -19.945 4.932 8.921 1.00 67.25 200 LEU A N 1
ATOM 1558 C CA . LEU A 1 200 ? -19.088 4.913 7.745 1.00 67.25 200 LEU A CA 1
ATOM 1559 C C . LEU A 1 200 ? -18.185 6.147 7.811 1.00 67.25 200 LEU A C 1
ATOM 1561 O O . LEU A 1 200 ? -18.671 7.266 7.954 1.00 67.25 200 LEU A O 1
ATOM 1565 N N . ILE A 1 201 ? -16.875 5.938 7.762 1.00 75.25 201 ILE A N 1
ATOM 1566 C CA . ILE A 1 201 ? -15.872 6.997 7.805 1.00 75.25 201 ILE A CA 1
ATOM 1567 C C . ILE A 1 201 ? -14.998 6.855 6.569 1.00 75.25 201 ILE A C 1
ATOM 1569 O O . ILE A 1 201 ? -14.390 5.805 6.345 1.00 75.25 201 ILE A O 1
ATOM 1573 N N . ARG A 1 202 ? -14.910 7.935 5.792 1.00 76.88 202 ARG A N 1
ATOM 1574 C CA . ARG A 1 202 ? -13.978 8.042 4.676 1.00 76.88 202 ARG A CA 1
ATOM 1575 C C . ARG A 1 202 ? -12.663 8.649 5.151 1.00 76.88 202 ARG A C 1
ATOM 1577 O O . ARG A 1 202 ? -12.617 9.813 5.547 1.00 76.88 202 ARG A O 1
ATOM 1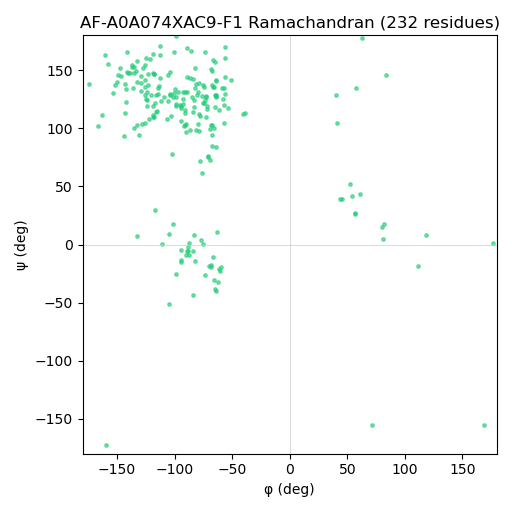584 N N . LEU A 1 203 ? -11.580 7.880 5.084 1.00 73.00 203 LEU A N 1
ATOM 1585 C CA . LEU A 1 203 ? -10.222 8.397 5.273 1.00 73.00 203 LEU A CA 1
ATOM 1586 C C . LEU A 1 203 ? -9.646 8.765 3.905 1.00 73.00 203 LEU A C 1
ATOM 1588 O O . LEU A 1 203 ? -9.724 7.957 2.982 1.00 73.00 203 LEU A O 1
ATOM 1592 N N . ARG A 1 204 ? -9.065 9.962 3.770 1.00 69.44 204 ARG A N 1
ATOM 1593 C CA . ARG A 1 204 ? -8.388 10.439 2.551 1.00 69.44 204 ARG A CA 1
ATOM 1594 C C . ARG A 1 204 ? -6.968 10.888 2.874 1.00 69.44 204 ARG A C 1
ATOM 1596 O O . ARG A 1 204 ? -6.744 11.505 3.913 1.00 69.44 204 ARG A O 1
ATOM 1603 N N . GLY A 1 205 ? -6.030 10.610 1.977 1.00 59.25 205 GLY A N 1
ATOM 1604 C CA . GLY A 1 205 ? -4.642 11.040 2.100 1.00 59.25 205 GLY A CA 1
ATOM 1605 C C . GLY A 1 205 ? -4.003 11.318 0.744 1.00 59.25 205 GLY A C 1
ATOM 1606 O O . GLY A 1 205 ? -4.384 10.727 -0.264 1.00 59.25 205 GLY A O 1
ATOM 1607 N N . TRP A 1 206 ? -3.023 12.220 0.762 1.00 51.22 206 TRP A N 1
ATOM 1608 C CA . TRP A 1 206 ? -2.193 12.605 -0.379 1.00 51.22 206 TRP A CA 1
ATOM 1609 C C . TRP A 1 206 ? -0.738 12.407 0.042 1.00 51.22 206 TRP A C 1
ATOM 1611 O O . TRP A 1 206 ? -0.318 12.936 1.076 1.00 51.22 206 TRP A O 1
ATOM 1621 N N . LEU A 1 207 ? 0.033 11.642 -0.725 1.00 54.12 207 LEU A N 1
ATOM 1622 C CA . LEU A 1 207 ? 1.451 11.423 -0.462 1.00 54.12 207 LEU A CA 1
ATOM 1623 C C . LEU A 1 207 ? 2.278 12.195 -1.492 1.00 54.12 207 LEU A C 1
ATOM 1625 O O . LEU A 1 207 ? 2.314 11.819 -2.660 1.00 54.12 207 LEU A O 1
ATOM 1629 N N . LEU A 1 208 ? 2.930 13.285 -1.059 1.00 41.28 208 LEU A N 1
ATOM 1630 C CA . LEU A 1 208 ? 3.765 14.111 -1.942 1.00 41.28 208 LEU A CA 1
ATOM 1631 C C . LEU A 1 208 ? 5.188 13.558 -2.098 1.00 41.28 208 LEU A C 1
ATOM 1633 O O . LEU A 1 208 ? 5.702 13.551 -3.206 1.00 41.28 208 LEU A O 1
ATOM 1637 N N . THR A 1 209 ? 5.817 13.111 -1.004 1.00 38.38 209 THR A N 1
ATOM 1638 C CA . THR A 1 209 ? 7.136 12.444 -0.953 1.00 38.38 209 THR A CA 1
ATOM 1639 C C . THR A 1 209 ? 7.402 11.972 0.483 1.00 38.38 209 THR A C 1
ATOM 1641 O O . THR A 1 209 ? 7.190 12.753 1.410 1.00 38.38 209 THR A O 1
ATOM 1644 N N . MET A 1 210 ? 7.951 10.770 0.694 1.00 37.34 210 MET A N 1
ATOM 1645 C CA . MET A 1 210 ? 8.582 10.405 1.975 1.00 37.34 210 MET A CA 1
ATOM 1646 C C . MET A 1 210 ? 10.049 10.860 1.948 1.00 37.34 210 MET A C 1
ATOM 1648 O O . MET A 1 210 ? 10.896 10.179 1.372 1.00 37.34 210 MET A O 1
ATOM 1652 N N . ASN A 1 211 ? 10.366 12.014 2.538 1.00 34.22 211 ASN A N 1
ATOM 1653 C CA . ASN A 1 211 ? 11.753 12.482 2.624 1.00 34.22 211 ASN A CA 1
ATOM 1654 C C . ASN A 1 211 ? 12.428 11.967 3.898 1.00 34.22 211 ASN A C 1
ATOM 1656 O O . ASN A 1 211 ? 11.903 12.104 5.000 1.00 34.22 211 ASN A O 1
ATOM 1660 N N . VAL A 1 212 ? 13.628 11.410 3.741 1.00 34.91 212 VAL A N 1
ATOM 1661 C CA . VAL A 1 212 ? 14.497 11.014 4.854 1.00 34.91 212 VAL A CA 1
ATOM 1662 C C . VAL A 1 212 ? 15.406 12.190 5.166 1.00 34.91 212 VAL A C 1
ATOM 1664 O O . VAL A 1 212 ? 16.375 12.444 4.448 1.00 34.91 212 VAL A O 1
ATOM 1667 N N . VAL A 1 213 ? 15.089 12.933 6.221 1.00 33.34 213 VAL A N 1
ATOM 1668 C CA . VAL A 1 213 ? 15.984 13.981 6.719 1.00 33.34 213 VAL A CA 1
ATOM 1669 C C . VAL A 1 213 ? 17.085 13.312 7.559 1.00 33.34 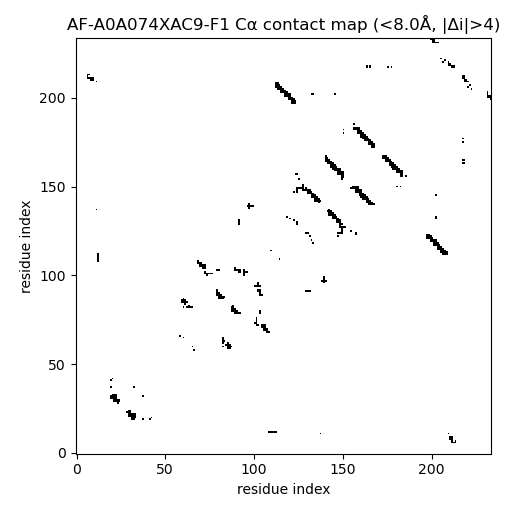213 VAL A C 1
ATOM 1671 O O . VAL A 1 213 ? 16.826 12.436 8.376 1.00 33.34 213 VAL A O 1
ATOM 1674 N N . SER A 1 214 ? 18.338 13.672 7.283 1.00 28.86 214 SER A N 1
ATOM 1675 C CA . SER A 1 214 ? 19.586 13.088 7.807 1.00 28.86 214 SER A CA 1
ATOM 1676 C C . SER A 1 214 ? 19.719 13.068 9.351 1.00 28.86 214 SER A C 1
ATOM 1678 O O . SER A 1 214 ? 18.951 13.731 10.045 1.00 28.86 214 SER A O 1
ATOM 1680 N N . PRO A 1 215 ? 20.736 12.361 9.888 1.00 32.88 215 PRO A N 1
ATOM 1681 C CA . PRO A 1 215 ? 20.553 11.346 10.922 1.00 32.88 215 PRO A CA 1
ATOM 1682 C C . PRO A 1 215 ? 20.014 11.905 12.252 1.00 32.88 215 PRO A C 1
ATOM 1684 O O . PRO A 1 215 ? 20.577 12.839 12.821 1.00 32.88 215 PRO A O 1
ATOM 1687 N N . GLY A 1 216 ? 18.942 11.277 12.748 1.00 33.06 216 GLY A N 1
ATOM 1688 C CA . GLY A 1 216 ? 18.369 11.513 14.077 1.00 33.06 216 GLY A CA 1
ATOM 1689 C C . GLY A 1 216 ? 16.925 12.032 14.123 1.00 33.06 216 GLY A C 1
ATOM 1690 O O . GLY A 1 216 ? 16.484 12.414 15.204 1.00 33.06 216 GLY A O 1
ATOM 1691 N N . LYS A 1 217 ? 16.173 12.109 13.010 1.00 34.41 217 LYS A N 1
ATOM 1692 C CA . LYS A 1 217 ? 14.822 12.712 13.015 1.00 34.41 217 LYS A CA 1
ATOM 1693 C C . LYS A 1 217 ? 13.792 11.985 12.144 1.00 34.41 217 LYS A C 1
ATOM 1695 O O . LYS A 1 217 ? 14.126 11.385 11.128 1.00 34.41 217 LYS A O 1
ATOM 1700 N N . ALA A 1 218 ? 12.552 12.044 12.633 1.00 31.84 218 ALA A N 1
ATOM 1701 C CA . ALA A 1 218 ? 11.344 11.366 12.175 1.00 31.84 218 ALA A CA 1
ATOM 1702 C C . ALA A 1 218 ? 10.976 11.613 10.700 1.00 31.84 218 ALA A C 1
ATOM 1704 O O . ALA A 1 218 ? 11.397 12.592 10.085 1.00 31.84 218 ALA A O 1
ATOM 1705 N N . LEU A 1 219 ? 10.140 10.715 10.166 1.00 34.56 219 LEU A N 1
ATOM 1706 C CA . LEU A 1 219 ? 9.469 10.866 8.874 1.00 34.56 219 LEU A CA 1
ATOM 1707 C C . LEU A 1 219 ? 8.380 11.941 9.009 1.00 34.56 219 LEU A C 1
ATOM 1709 O O . LEU A 1 219 ? 7.466 11.790 9.815 1.00 34.56 219 LEU A O 1
ATOM 1713 N N . GLU A 1 220 ? 8.474 13.024 8.241 1.00 34.97 220 GLU A N 1
ATOM 1714 C CA . GLU A 1 220 ? 7.510 14.129 8.290 1.00 34.97 220 GLU A CA 1
ATOM 1715 C C . GLU A 1 220 ? 6.558 14.078 7.089 1.00 34.97 220 GLU A C 1
ATOM 1717 O O . GLU A 1 220 ? 6.986 13.976 5.937 1.00 34.97 220 GLU A O 1
ATOM 1722 N N . TRP A 1 221 ? 5.257 14.157 7.369 1.00 38.28 221 TRP A N 1
ATOM 1723 C CA . TRP A 1 221 ? 4.208 14.297 6.364 1.00 38.28 221 TRP A CA 1
ATOM 1724 C C . TRP A 1 221 ? 3.942 15.779 6.130 1.00 38.28 221 TRP A C 1
ATOM 1726 O O . TRP A 1 221 ? 3.414 16.463 7.005 1.00 38.28 221 TRP A O 1
ATOM 1736 N N . THR A 1 222 ? 4.254 16.288 4.942 1.00 33.16 222 THR A N 1
ATOM 1737 C CA . THR A 1 222 ? 3.837 17.635 4.553 1.00 33.16 222 THR A CA 1
ATOM 1738 C C . THR A 1 222 ? 2.471 17.570 3.872 1.00 33.16 222 THR A C 1
ATOM 1740 O O . THR A 1 222 ? 2.355 17.310 2.677 1.00 33.16 222 THR A O 1
ATOM 1743 N N . CYS A 1 223 ? 1.404 17.822 4.636 1.00 33.66 223 CYS A N 1
ATOM 1744 C CA . CYS A 1 223 ? 0.102 18.144 4.052 1.00 33.66 223 CYS A CA 1
ATOM 1745 C C . CYS A 1 223 ? 0.227 19.525 3.389 1.00 33.66 223 CYS A C 1
ATOM 1747 O O . CYS A 1 223 ? 0.292 20.548 4.073 1.00 33.66 223 CYS A O 1
ATOM 1749 N N . GLY A 1 224 ? 0.345 19.556 2.060 1.00 29.39 224 GLY A N 1
ATOM 1750 C CA . GLY A 1 224 ? 0.488 20.791 1.296 1.00 29.39 224 GLY A CA 1
ATOM 1751 C C . GLY A 1 224 ? -0.685 21.736 1.552 1.00 29.39 224 GLY A C 1
ATOM 1752 O O . GLY A 1 224 ? -1.837 21.403 1.294 1.00 29.39 224 GLY A O 1
ATOM 1753 N N . SER A 1 225 ? -0.389 22.928 2.063 1.00 35.31 225 SER A N 1
ATOM 1754 C CA . SER A 1 225 ? -1.363 24.002 2.198 1.00 35.31 225 SER A CA 1
ATOM 1755 C C . SER A 1 225 ? -1.586 24.664 0.841 1.00 35.31 225 SER A C 1
ATOM 1757 O O . SER A 1 225 ? -0.722 25.378 0.336 1.00 35.31 225 SER A O 1
ATOM 1759 N N . ARG A 1 226 ? -2.770 24.463 0.266 1.00 30.75 226 ARG A N 1
ATOM 1760 C CA . ARG A 1 226 ? -3.498 25.491 -0.487 1.00 30.75 226 ARG A CA 1
ATOM 1761 C C . ARG A 1 226 ? -4.949 25.047 -0.612 1.00 30.75 226 ARG A C 1
ATOM 1763 O O . ARG A 1 226 ? -5.256 24.091 -1.303 1.00 30.75 226 ARG A O 1
ATOM 1770 N N . GLU A 1 227 ? -5.784 25.806 0.085 1.00 26.11 227 GLU A N 1
ATOM 1771 C CA . GLU A 1 227 ? -7.234 25.678 0.222 1.00 26.11 227 GLU A CA 1
ATOM 1772 C C . GLU A 1 227 ? -7.724 24.686 1.280 1.00 26.11 227 GLU A C 1
ATOM 1774 O O . GLU A 1 227 ? -7.055 23.755 1.709 1.00 26.11 227 GLU A O 1
ATOM 1779 N N . ARG A 1 228 ? -8.848 25.073 1.871 1.00 25.14 228 ARG A N 1
ATOM 1780 C CA . ARG A 1 228 ? -9.331 24.655 3.179 1.00 25.14 228 ARG A CA 1
ATOM 1781 C C . ARG A 1 228 ? -9.956 23.272 3.093 1.00 25.14 228 ARG A C 1
ATOM 1783 O O . ARG A 1 228 ? -10.791 23.083 2.226 1.00 25.14 228 ARG A O 1
ATOM 1790 N N . ALA A 1 229 ? -9.661 22.464 4.114 1.00 26.58 229 ALA A N 1
ATOM 1791 C CA . ALA A 1 229 ? -10.468 21.375 4.663 1.00 26.58 229 ALA A CA 1
ATOM 1792 C C . ALA A 1 229 ? -10.875 20.243 3.705 1.00 26.58 229 ALA A C 1
ATOM 1794 O O . ALA A 1 229 ? -11.357 20.467 2.609 1.00 26.58 229 ALA A O 1
ATOM 1795 N N . LEU A 1 230 ? -10.730 19.012 4.184 1.00 28.94 230 LEU A N 1
ATOM 1796 C CA . LEU A 1 230 ? -11.830 18.099 4.518 1.00 28.94 230 LEU A CA 1
ATOM 1797 C C . LEU A 1 230 ? -11.142 16.990 5.344 1.00 28.94 230 LEU A C 1
ATOM 1799 O O . LEU A 1 230 ? -10.256 16.303 4.846 1.00 28.94 230 LEU A O 1
ATOM 1803 N N . LEU A 1 231 ? -11.241 16.980 6.684 1.00 32.44 231 LEU A N 1
ATOM 1804 C CA . LEU A 1 231 ? -12.394 16.493 7.465 1.00 32.44 231 LEU A CA 1
ATOM 1805 C C . LEU A 1 231 ? -12.947 15.216 6.838 1.00 32.44 231 LEU A C 1
ATOM 1807 O O . LEU A 1 231 ? -13.200 15.201 5.642 1.00 32.44 231 LEU A O 1
ATOM 1811 N N . ALA A 1 232 ? -13.117 14.162 7.641 1.00 26.42 232 ALA A N 1
ATOM 1812 C CA . ALA A 1 232 ? -13.923 13.015 7.246 1.00 26.42 232 ALA A CA 1
ATOM 1813 C C . ALA A 1 232 ? -15.154 13.537 6.491 1.00 26.42 232 ALA A C 1
ATOM 1815 O O . ALA A 1 232 ? -15.938 14.305 7.049 1.00 26.42 232 ALA A O 1
ATOM 1816 N N . ASP A 1 233 ? -15.229 13.232 5.197 1.00 25.11 233 ASP A N 1
ATOM 1817 C CA . ASP A 1 233 ? -16.429 13.497 4.423 1.00 25.11 233 ASP A CA 1
ATOM 1818 C C . ASP A 1 233 ? -17.474 12.542 5.016 1.00 25.11 233 ASP A C 1
ATOM 1820 O O . ASP A 1 233 ? -17.368 11.327 4.828 1.00 25.11 233 ASP A O 1
ATOM 1824 N N . PHE A 1 234 ? -18.370 13.091 5.842 1.00 31.66 234 PHE A N 1
ATOM 1825 C CA . PHE A 1 234 ? -19.512 12.400 6.445 1.00 31.66 234 PHE A CA 1
ATOM 1826 C C . PHE A 1 234 ? -20.727 12.492 5.523 1.00 31.66 234 PHE A C 1
ATOM 1828 O O . PHE A 1 234 ? -20.975 13.603 4.996 1.00 31.66 234 PHE A O 1
#

Sequence (234 aa):
MALSTSSRLIQTLGRETFLSPFTWSVDGWPLANEGKLITLDMWDPNLPSQSNVSKVLVDDFSSPSLQLGWEFRATPSRPWWRIENDSLILRGTVATLSALDVMALVLRKQDALFYDFSVDMSFNPTLPTHEAGIVAWVNDLYHNTISLVQCQDQTNATCLRILTNVGERGGEFDGNTTTIYYPLPTALSNTTQSKSAASLIRLRGWLLTMNVVSPGKALEWTCGSRERALLADF

Mean predicted aligned error: 12.69 Å

Radius of gyration: 22.72 Å; Cα contacts (8 Å, |Δi|>4): 320; chains: 1; bounding box: 67×45×61 Å

InterPro domains:
  IPR013320 Concanavalin A-like lectin/glucanase domain superfamily [SSF49899] (58-170)
  IPR041542 Beta-xylosidase, C-terminal Concanavalin A-like domain [PF17851] (59-164)
  IPR051795 Glycosyl Hydrolase Family 43 [PTHR42812] (11-182)

Organism: NCBI:txid1043002

Secondary structure (DSSP, 8-state):
-----------TT-SPP----EEE-TTS-EEEGGGSPP-SS-----PPP-----S-------SSSPPTT-EESS---S--EEE-SSSEEE---S--TT-SS--S-EE----SSSEEEEEEEE----STT-EEEEEEES-SSEEEEEEEEE-SS-TT-EEEEEEEEE--SSSS-----EEEEEEPP-TTSSS---TT---EEEEEEEE-----PTTT-PPP-----SS-------

Solvent-accessible surface area (backbone atoms only — not comparable to full-atom values): 15766 Å² total; per-residue (Å²): 137,85,84,86,68,94,55,77,75,64,67,83,71,60,87,79,92,82,87,75,55,75,44,73,45,96,89,69,48,80,28,53,51,80,72,48,84,89,60,97,78,71,90,71,95,74,66,92,84,79,89,83,77,76,87,75,87,82,83,65,39,76,48,87,59,86,61,92,65,66,42,63,60,66,75,84,86,62,90,31,62,49,57,57,91,50,27,79,46,72,45,82,54,96,47,52,80,61,44,96,64,66,44,64,53,81,42,65,79,67,89,55,71,66,44,76,50,71,49,80,45,66,75,80,49,90,43,85,85,35,69,52,73,51,69,58,74,79,52,54,46,37,34,33,37,47,28,45,25,33,31,95,91,36,85,91,39,56,17,41,36,40,39,35,43,49,58,66,91,92,58,79,83,76,60,59,58,52,72,50,79,44,82,55,85,77,89,74,78,87,69,76,96,65,100,76,77,67,61,69,42,38,50,74,51,71,43,73,62,87,57,68,57,67,94,90,58,69,78,61,82,74,80,79,87,78,82,82,85,79,70,70,67,118

Foldseek 3Di:
DDDDDPDPFPPLLPDDDDDFDWDADPVGDIDTNNVDDDDPDDDDPPDDDDPPDDPDDDQQLPDQDDDPQKDFLDDPPDPQWGRDPSDIHGHADPDDQLDNDGTSDIDGRDPDQKDKDKDWDFDDEQDQPDWDFDKPDDGSQFIWTFIWGQDPVDNRWIKTKIWTGHADDPDDGPTPIDIDIGTADPPPPPDDDDPPDRDTWMDIDIRNHQGDDDDDDTGDGDPDDDDDDDDGPD